Protein AF-A0A843HZD3-F1 (afdb_monomer)

Sequence (226 aa):
DLVVRPIPADPPDYSAVDSGYVAVEYRYFKLYIIDIVVVKNKIYNKTIFLNIKKNEKININRKARELELREIEGEGPYVLLDGPLTPYVGWTDRPIVGVSKDPVAPRYGRALGGEAGEWFEEISALASELYAAELLLRGEPYGAMLKPVKVSGLRGTYVKGDSVFYVEFPGHVPEEVVASFFRHGYPVKLRIAHKYARITREYLNTVKTILPRLLGGASNRYRDYL

Foldseek 3Di:
DFKDDPDADAADFEKEKEKDWDWDDDPFWIKIWIWIWIFHVDIDIDIDIDIGGPPDDDDVVLVNLVVRVVVCVPDDQAYEYEADCPPNDLADPGFYKYKYPDHPDDCFLVQVDDPSSVVCVVVCVVPRNQVVQQVVCPPPAQLMWTDWGDDRQWTWIWGDAVGIIIMTGHPVDDSNNVRNCRNHHHHPNNVVNVVVNDDDPVNVVVCVVCVVVVVPDDPPVCPPPD

Secondary structure (DSSP, 8-state):
--EE-PPP-PPPP-EEEEEEEEEEE-SSEEEEEEEEEEESSSEEEEEEEEEEETT----HHHHHHHHHHHHHTT--S-EEEES--TTT-S--SS-EEEEESS-SS--HHHHH-HHHHHHHHHHHHHS-HHHHHHHHTTTPPTT-EEPPEEETTEEEEEEESSSEEEEEE-TTS-HHHHHHTTBTBS-HHHHHHHHHH---HHHHHHHHHHHHHHS----GGGTT--

Mean predicted aligned error: 7.09 Å

pLDDT: mean 86.23, std 12.56, range 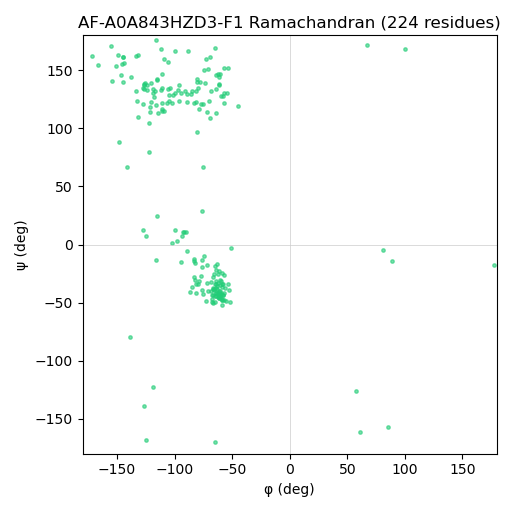[37.0, 97.44]

Structure (mmCIF, N/CA/C/O backbone):
data_AF-A0A843HZD3-F1
#
_entry.id   AF-A0A843HZD3-F1
#
loop_
_atom_site.group_PDB
_atom_site.id
_atom_site.type_symbol
_atom_site.label_atom_id
_atom_site.label_alt_id
_atom_site.label_comp_id
_atom_site.label_asym_id
_atom_site.label_entity_id
_atom_site.label_seq_id
_atom_site.pdbx_PDB_ins_code
_atom_site.Cartn_x
_atom_site.Cartn_y
_atom_site.Cartn_z
_atom_site.occupancy
_atom_site.B_iso_or_equiv
_atom_site.auth_seq_id
_atom_site.auth_comp_id
_atom_site.auth_asym_id
_atom_site.auth_atom_id
_atom_site.pdbx_PDB_model_num
ATOM 1 N N . ASP A 1 1 ? 15.547 2.945 -20.609 1.00 81.62 1 ASP A N 1
ATOM 2 C CA . ASP A 1 1 ? 14.089 2.754 -20.547 1.00 81.62 1 ASP A CA 1
ATOM 3 C C . ASP A 1 1 ? 13.710 2.399 -19.111 1.00 81.62 1 ASP A C 1
ATOM 5 O O . ASP A 1 1 ? 14.260 1.437 -18.581 1.00 81.62 1 ASP A O 1
ATOM 9 N N . LEU A 1 2 ? 12.916 3.246 -18.444 1.00 92.62 2 LEU A N 1
ATOM 10 C CA . LEU A 1 2 ? 12.488 3.061 -17.044 1.00 92.62 2 LEU A CA 1
ATOM 11 C C . LEU A 1 2 ? 11.132 2.363 -16.936 1.00 92.62 2 LEU A C 1
ATOM 13 O O . LEU A 1 2 ? 10.774 1.912 -15.848 1.00 92.62 2 LEU A O 1
ATOM 17 N N . VAL A 1 3 ? 10.384 2.289 -18.037 1.00 96.38 3 VAL A N 1
ATOM 18 C CA . VAL A 1 3 ? 9.045 1.711 -18.062 1.00 96.38 3 VAL A CA 1
ATOM 19 C C . VAL A 1 3 ? 9.152 0.232 -18.401 1.00 96.38 3 VAL A C 1
ATOM 21 O O . VAL A 1 3 ? 9.827 -0.170 -19.346 1.00 96.38 3 VAL A O 1
ATOM 24 N N . VAL A 1 4 ? 8.459 -0.587 -17.623 1.00 96.44 4 VAL A N 1
ATOM 25 C CA . VAL A 1 4 ? 8.329 -2.026 -17.824 1.00 96.44 4 VAL A CA 1
ATOM 26 C C . VAL A 1 4 ? 6.873 -2.337 -18.131 1.00 96.44 4 VAL A C 1
ATOM 28 O O . VAL A 1 4 ? 5.950 -1.751 -17.557 1.00 96.44 4 VAL A O 1
ATOM 31 N N . ARG A 1 5 ? 6.664 -3.289 -19.039 1.00 95.94 5 ARG A N 1
ATOM 32 C CA . ARG A 1 5 ? 5.339 -3.756 -19.456 1.00 95.94 5 ARG A CA 1
ATOM 33 C C . ARG A 1 5 ? 5.256 -5.259 -19.190 1.00 95.94 5 ARG A C 1
ATOM 35 O O . ARG A 1 5 ? 5.502 -6.035 -20.115 1.00 95.94 5 ARG A O 1
ATOM 42 N N . PRO A 1 6 ? 5.006 -5.675 -17.931 1.00 93.94 6 PRO A N 1
ATOM 43 C CA . PRO A 1 6 ? 4.865 -7.086 -17.595 1.00 93.94 6 PRO A CA 1
ATOM 44 C C . PRO A 1 6 ? 3.810 -7.767 -18.471 1.00 93.94 6 PRO A C 1
ATOM 46 O O . PRO A 1 6 ? 2.864 -7.124 -18.936 1.00 93.94 6 PRO A O 1
ATOM 49 N N . ILE A 1 7 ? 3.974 -9.071 -18.698 1.00 90.69 7 ILE A N 1
ATOM 50 C CA . ILE A 1 7 ? 3.047 -9.842 -19.529 1.00 90.69 7 ILE A CA 1
ATOM 51 C C . ILE A 1 7 ? 1.644 -9.759 -18.905 1.00 90.69 7 ILE A C 1
ATOM 53 O O . ILE A 1 7 ? 1.498 -10.044 -17.714 1.00 90.69 7 ILE A O 1
ATOM 57 N N . PRO A 1 8 ? 0.607 -9.380 -19.676 1.00 86.44 8 PRO A N 1
ATOM 58 C CA . PRO A 1 8 ? -0.747 -9.301 -19.151 1.00 86.44 8 PRO A CA 1
ATOM 59 C C . PRO A 1 8 ? -1.212 -10.641 -18.573 1.00 86.44 8 PRO A C 1
ATOM 61 O O . PRO A 1 8 ? -1.180 -11.665 -19.253 1.00 86.44 8 PRO A O 1
ATOM 64 N N . ALA A 1 9 ? -1.699 -10.606 -17.336 1.00 88.94 9 ALA A N 1
ATOM 65 C CA . ALA A 1 9 ? -2.307 -11.735 -16.644 1.00 88.94 9 ALA A CA 1
ATOM 66 C C . ALA A 1 9 ? -3.618 -11.297 -15.975 1.00 88.94 9 ALA A C 1
ATOM 68 O O . ALA A 1 9 ? -3.879 -10.100 -15.798 1.00 88.94 9 ALA A O 1
ATOM 69 N N . ASP A 1 10 ? -4.463 -12.263 -15.630 1.00 91.00 10 ASP A N 1
ATOM 70 C CA . ASP A 1 10 ? -5.600 -12.011 -14.747 1.00 91.00 10 ASP A CA 1
ATOM 71 C C . ASP A 1 10 ? -5.118 -12.002 -13.290 1.00 91.00 10 ASP A C 1
ATOM 73 O O . ASP A 1 10 ? -4.235 -12.792 -12.938 1.00 91.00 10 ASP A O 1
ATOM 77 N N . PRO A 1 11 ? -5.664 -11.119 -12.434 1.00 92.56 11 PRO A N 1
ATOM 78 C CA . PRO A 1 11 ? -5.273 -11.093 -11.036 1.00 92.56 11 PRO A CA 1
ATOM 79 C C . PRO A 1 11 ? -5.656 -12.405 -10.343 1.00 92.56 11 PRO A C 1
ATOM 81 O O . PRO A 1 11 ? -6.795 -12.859 -10.495 1.00 92.56 11 PRO A O 1
ATOM 84 N N . PRO A 1 12 ? -4.745 -13.012 -9.557 1.00 94.19 12 PRO A N 1
ATOM 85 C CA . PRO A 1 12 ? -5.079 -14.177 -8.744 1.00 94.19 12 PRO A CA 1
ATOM 86 C C . PRO A 1 12 ? -6.107 -13.796 -7.673 1.00 94.19 12 PRO A C 1
ATOM 88 O O . PRO A 1 12 ? -6.357 -12.614 -7.430 1.00 94.19 12 PRO A O 1
ATOM 91 N N . ASP A 1 13 ? -6.685 -14.781 -6.980 1.00 93.38 13 ASP A N 1
ATOM 92 C CA . ASP A 1 13 ? -7.507 -14.460 -5.813 1.00 93.38 13 ASP A CA 1
ATOM 93 C C . ASP A 1 13 ? -6.664 -13.758 -4.736 1.00 93.38 13 ASP A C 1
ATOM 95 O O . ASP A 1 13 ? -5.523 -14.131 -4.457 1.00 93.38 13 ASP A O 1
ATOM 99 N N . TYR A 1 14 ? -7.241 -12.718 -4.144 1.00 95.06 14 TYR A N 1
ATOM 100 C CA . TYR A 1 14 ? -6.574 -11.848 -3.185 1.00 95.06 14 TYR A CA 1
ATOM 101 C C . TYR A 1 14 ? -7.542 -11.355 -2.116 1.00 95.06 14 TYR A C 1
ATOM 103 O O . TYR A 1 14 ? -8.751 -11.263 -2.331 1.00 95.06 14 TYR A O 1
ATOM 111 N N . SER A 1 15 ? -7.010 -10.998 -0.956 1.00 95.69 15 SER A N 1
ATOM 112 C CA . SER A 1 15 ? -7.746 -10.258 0.072 1.00 95.69 15 SER A CA 1
ATOM 113 C C . SER A 1 15 ? -7.274 -8.810 0.094 1.00 95.69 15 SER A C 1
ATOM 115 O O . SER A 1 15 ? -6.167 -8.517 -0.353 1.00 95.69 15 SER A O 1
ATOM 117 N N . ALA A 1 16 ? -8.099 -7.898 0.594 1.00 95.94 16 ALA A N 1
ATOM 118 C CA . ALA A 1 16 ? -7.706 -6.510 0.788 1.00 95.94 16 ALA A CA 1
ATOM 119 C C . ALA A 1 16 ? -7.951 -6.064 2.226 1.00 95.94 16 ALA A C 1
ATOM 121 O O . ALA A 1 16 ? -8.986 -6.407 2.798 1.00 95.94 16 ALA A O 1
ATOM 122 N N . VAL A 1 17 ? -7.018 -5.299 2.782 1.00 95.12 17 VAL A N 1
ATOM 123 C CA . VAL A 1 17 ? -7.077 -4.786 4.150 1.00 95.12 17 VAL A CA 1
ATOM 124 C C . VAL A 1 17 ? -6.877 -3.277 4.139 1.00 95.12 17 VAL A C 1
ATOM 126 O O . VAL A 1 17 ? -5.987 -2.767 3.460 1.00 95.12 17 VAL A O 1
ATOM 129 N N . ASP A 1 18 ? -7.711 -2.577 4.897 1.00 94.94 18 ASP A N 1
ATOM 130 C CA . ASP A 1 18 ? -7.539 -1.161 5.221 1.00 94.94 18 ASP A CA 1
ATOM 131 C C . ASP A 1 18 ? -8.030 -0.912 6.653 1.00 94.94 18 ASP A C 1
ATOM 133 O O . ASP A 1 18 ? -8.798 -1.711 7.211 1.00 94.94 18 ASP A O 1
ATOM 137 N N . SER A 1 19 ? -7.609 0.197 7.248 1.00 92.38 19 SER A N 1
ATOM 138 C CA . SER A 1 19 ? -8.129 0.663 8.520 1.00 92.38 19 SER A CA 1
ATOM 139 C C . SER A 1 19 ? -8.367 2.165 8.550 1.00 92.38 19 SER A C 1
ATOM 141 O O . SER A 1 19 ? -7.622 2.979 8.008 1.00 92.38 19 SER A O 1
ATOM 143 N N . GLY A 1 20 ? -9.424 2.546 9.258 1.00 92.06 20 GLY A N 1
ATOM 144 C CA . GLY A 1 20 ? -9.658 3.921 9.664 1.00 92.06 20 GLY A CA 1
ATOM 145 C C . GLY A 1 20 ? -9.499 4.035 11.164 1.00 92.06 20 GLY A C 1
ATOM 146 O O . GLY A 1 20 ? -9.829 3.120 11.915 1.00 92.06 20 GLY A O 1
ATOM 147 N N . TYR A 1 21 ? -9.006 5.172 11.633 1.00 90.12 21 TYR A N 1
ATOM 148 C CA . TYR A 1 21 ? -8.910 5.421 13.062 1.00 90.12 21 TYR A CA 1
ATOM 149 C C . TYR A 1 21 ? -9.186 6.873 13.405 1.00 90.12 21 TYR A C 1
ATOM 151 O O . TYR A 1 21 ? -9.035 7.792 12.600 1.00 90.12 21 TYR A O 1
ATOM 159 N N . VAL A 1 22 ? -9.605 7.070 14.646 1.00 88.94 22 VAL A N 1
ATOM 160 C CA . VAL A 1 22 ? -9.905 8.382 15.205 1.00 88.94 22 VAL A CA 1
ATOM 161 C C . VAL A 1 22 ? -9.559 8.399 16.683 1.00 88.94 22 VAL A C 1
ATOM 163 O O . VAL A 1 22 ? -9.721 7.403 17.391 1.00 88.94 22 VAL A O 1
ATOM 166 N N . ALA A 1 23 ? -9.101 9.553 17.153 1.00 85.69 23 ALA A N 1
ATOM 167 C CA . ALA A 1 23 ? -8.928 9.826 18.566 1.00 85.69 23 ALA A CA 1
ATOM 168 C C . ALA A 1 23 ? -10.097 10.681 19.065 1.00 85.69 23 ALA A C 1
ATOM 170 O O . ALA A 1 23 ? -10.401 11.732 18.500 1.00 85.69 23 ALA A O 1
ATOM 171 N N . VAL A 1 24 ? -10.736 10.242 20.143 1.00 83.38 24 VAL A N 1
ATOM 172 C CA . VAL A 1 24 ? -11.706 11.024 20.904 1.00 83.38 24 VAL A CA 1
ATOM 173 C C . VAL A 1 24 ? -11.074 11.349 22.247 1.00 83.38 24 VAL A C 1
ATOM 175 O O . VAL A 1 24 ? -10.750 10.460 23.036 1.00 83.38 24 VAL A O 1
ATOM 178 N N . GLU A 1 25 ? -10.869 12.634 22.504 1.00 81.81 25 GLU A N 1
ATOM 179 C CA . GLU A 1 25 ? -10.305 13.089 23.767 1.00 81.81 25 GLU A CA 1
ATOM 180 C C . GLU A 1 25 ? -11.410 13.336 24.791 1.00 81.81 25 GLU A C 1
ATOM 182 O O . GLU A 1 25 ? -12.372 14.056 24.531 1.00 81.81 25 GLU A O 1
ATOM 187 N N . TYR A 1 26 ? -11.237 12.755 25.973 1.00 78.62 26 TYR A N 1
ATOM 188 C CA . TYR A 1 26 ? -12.045 13.018 27.154 1.00 78.62 26 TYR A CA 1
ATOM 189 C C . TYR A 1 26 ? -11.195 13.728 28.212 1.00 78.62 26 TYR A C 1
ATOM 191 O O . TYR A 1 26 ? -9.964 13.795 28.133 1.00 78.62 26 TYR A O 1
ATOM 199 N N . ARG A 1 27 ? -11.846 14.253 29.258 1.00 79.62 27 ARG A N 1
ATOM 200 C CA . ARG A 1 27 ? -11.173 15.037 30.307 1.00 79.62 27 ARG A CA 1
ATOM 201 C C . ARG A 1 27 ? -9.962 14.321 30.919 1.00 79.62 27 ARG A C 1
ATOM 203 O O . ARG A 1 27 ? -8.950 14.984 31.157 1.00 79.62 27 ARG A O 1
ATOM 210 N N . TYR A 1 28 ? -10.060 13.003 31.127 1.00 80.25 28 TYR A N 1
ATOM 211 C CA . TYR A 1 28 ? -9.073 12.189 31.853 1.00 80.25 28 TYR A CA 1
ATOM 212 C C . TYR A 1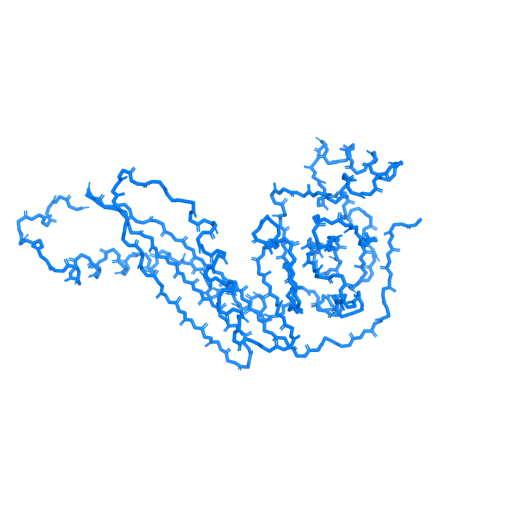 28 ? -8.369 11.118 31.007 1.00 80.25 28 TYR A C 1
ATOM 214 O O . TYR A 1 28 ? -7.355 10.569 31.437 1.00 80.25 28 TYR A O 1
ATOM 222 N 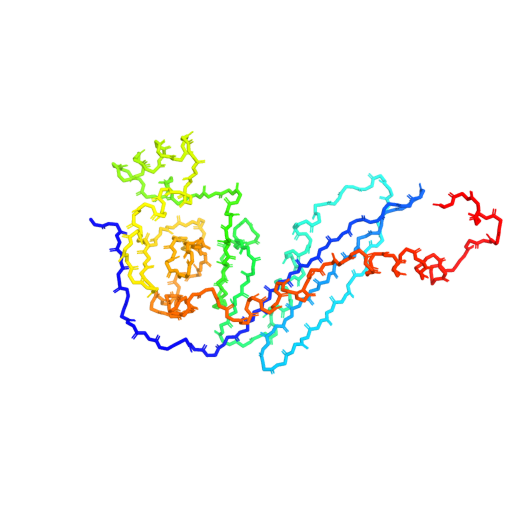N . PHE A 1 29 ? -8.869 10.825 29.809 1.00 82.25 29 PHE A N 1
ATOM 223 C CA . PHE A 1 29 ? -8.322 9.782 28.946 1.00 82.25 29 PHE A CA 1
ATOM 224 C C . PHE A 1 29 ? -8.518 10.124 27.471 1.00 82.25 29 PHE A C 1
ATOM 226 O O . PHE A 1 29 ? -9.323 10.986 27.122 1.00 82.25 29 PHE A O 1
ATOM 233 N N . LYS A 1 30 ? -7.775 9.442 26.604 1.00 85.25 30 LYS A N 1
ATOM 234 C CA . LYS A 1 30 ? -7.979 9.456 25.158 1.00 85.25 30 LYS A CA 1
ATOM 235 C C . LYS A 1 30 ? -8.466 8.084 24.742 1.00 85.25 30 LYS A C 1
ATOM 237 O O . LYS A 1 30 ? -7.895 7.072 25.139 1.00 85.25 30 LYS A O 1
ATOM 242 N N . LEU A 1 31 ? -9.512 8.059 23.938 1.00 85.56 31 LEU A N 1
ATOM 243 C CA . LEU A 1 31 ? -9.991 6.846 23.314 1.00 85.56 31 LEU A CA 1
ATOM 244 C C . LEU A 1 31 ? -9.582 6.857 21.853 1.00 85.56 31 LEU A C 1
ATOM 246 O O . LEU A 1 31 ? -9.979 7.749 21.108 1.00 85.56 31 LEU A O 1
ATOM 250 N N . TYR A 1 32 ? -8.866 5.829 21.433 1.00 88.62 32 TYR A N 1
ATOM 251 C CA . TYR A 1 32 ? -8.664 5.565 20.022 1.00 88.62 32 TYR A CA 1
ATOM 25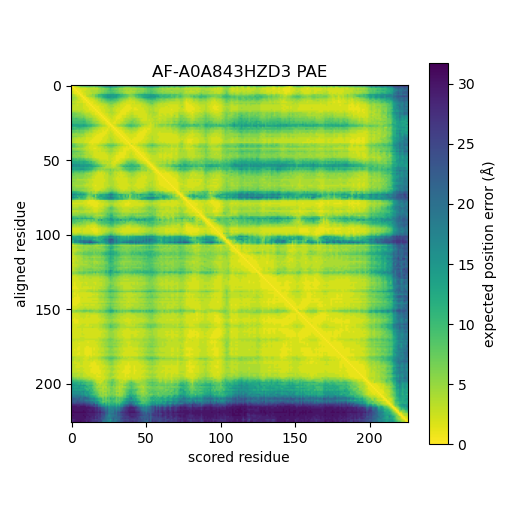2 C C . TYR A 1 32 ? -9.625 4.480 19.580 1.00 88.62 32 TYR A C 1
ATOM 254 O O . TYR A 1 32 ? -9.740 3.435 20.223 1.00 88.62 32 TYR A O 1
ATOM 262 N N . ILE A 1 33 ? -10.320 4.754 18.489 1.00 89.19 33 ILE A N 1
ATOM 263 C CA . ILE A 1 33 ? -11.197 3.800 17.829 1.00 89.19 33 ILE A CA 1
ATOM 264 C C . ILE A 1 33 ? -10.515 3.474 16.516 1.00 89.19 33 ILE A C 1
ATOM 266 O O . ILE A 1 33 ? -10.211 4.389 15.751 1.00 89.19 33 ILE A O 1
ATOM 270 N N . ILE A 1 34 ? -10.227 2.200 16.305 1.00 92.06 34 ILE A N 1
ATOM 271 C CA . ILE A 1 34 ? -9.577 1.692 15.102 1.00 92.06 34 ILE A CA 1
ATOM 272 C C . ILE A 1 34 ? -10.540 0.695 14.488 1.00 92.06 34 ILE A C 1
ATOM 274 O O . ILE A 1 34 ? -10.937 -0.256 15.156 1.00 92.06 34 ILE A O 1
ATOM 278 N N . ASP A 1 35 ? -10.917 0.920 13.244 1.00 92.50 35 ASP A N 1
ATOM 279 C CA . ASP A 1 35 ? -11.797 0.043 12.496 1.00 92.50 35 ASP A CA 1
ATOM 280 C C . ASP A 1 35 ? -10.999 -0.625 11.385 1.00 92.50 35 ASP A C 1
ATOM 282 O O . ASP A 1 35 ? -10.480 0.061 10.507 1.00 92.50 35 ASP A O 1
ATOM 286 N N . ILE A 1 36 ? -10.848 -1.945 11.463 1.00 93.88 36 ILE A N 1
ATOM 287 C CA . ILE A 1 36 ? -10.087 -2.732 10.490 1.00 93.88 36 ILE A CA 1
ATOM 288 C C . ILE A 1 36 ? -11.072 -3.481 9.611 1.00 93.88 36 ILE A C 1
ATOM 290 O O . ILE A 1 36 ? -11.951 -4.191 10.110 1.00 93.88 36 ILE A O 1
ATOM 294 N N . VAL A 1 37 ? -10.906 -3.345 8.301 1.00 95.19 37 VAL A N 1
ATOM 295 C CA . VAL A 1 37 ? -11.762 -3.988 7.312 1.00 95.19 37 VAL A CA 1
ATOM 296 C C . VAL A 1 37 ? -10.940 -4.940 6.466 1.00 95.19 37 VAL A C 1
ATOM 298 O O . VAL A 1 37 ? -9.951 -4.547 5.855 1.00 95.19 37 VAL A O 1
ATOM 301 N N . VAL A 1 38 ? -11.400 -6.188 6.389 1.00 94.81 38 VAL A N 1
ATOM 302 C CA . VAL A 1 38 ? -10.826 -7.233 5.541 1.00 94.81 38 VAL A CA 1
ATOM 303 C C . VAL A 1 38 ? -11.863 -7.652 4.504 1.00 94.81 38 VAL A C 1
ATOM 305 O O . VAL A 1 38 ? -12.955 -8.119 4.839 1.00 94.81 38 VAL A O 1
ATOM 308 N N . VAL A 1 39 ? -11.527 -7.498 3.227 1.00 94.81 39 VAL A N 1
ATOM 309 C CA . VAL A 1 39 ? -12.389 -7.849 2.094 1.00 94.81 39 VAL A CA 1
ATOM 310 C C . VAL A 1 39 ? -11.824 -9.071 1.380 1.00 94.81 39 VAL A C 1
ATOM 312 O O . VAL A 1 39 ? -10.758 -9.007 0.770 1.00 94.81 39 VAL A O 1
ATOM 315 N N . LYS A 1 40 ? -12.572 -10.176 1.430 1.00 91.62 40 LYS A N 1
ATOM 316 C CA . LYS A 1 40 ? -12.288 -11.436 0.720 1.00 91.62 40 LYS A CA 1
ATOM 317 C C . LYS A 1 40 ? -13.439 -11.731 -0.253 1.00 91.62 40 LYS A C 1
ATOM 319 O O . LYS A 1 40 ? -13.815 -10.876 -1.047 1.00 91.62 40 LYS A O 1
ATOM 324 N N . ASN A 1 41 ? -14.069 -12.899 -0.113 1.00 88.25 41 ASN A N 1
ATOM 325 C CA . ASN A 1 41 ? -15.395 -13.213 -0.663 1.00 88.25 41 ASN A CA 1
ATOM 326 C C . ASN A 1 41 ? -16.537 -12.568 0.143 1.00 88.25 41 ASN A C 1
ATOM 328 O O . ASN A 1 41 ? -17.659 -12.447 -0.338 1.00 88.25 41 ASN A O 1
ATOM 332 N N . LYS A 1 42 ? -16.254 -12.175 1.389 1.00 91.62 42 LYS A N 1
ATOM 333 C CA . LYS A 1 42 ? -17.143 -11.429 2.286 1.00 91.62 42 LYS A CA 1
ATOM 334 C C . LYS A 1 42 ? -16.369 -10.258 2.889 1.00 91.62 42 LYS A C 1
ATOM 336 O O . LYS A 1 42 ? -15.137 -10.249 2.850 1.00 91.62 42 LYS A O 1
ATOM 341 N N . ILE A 1 43 ? -17.099 -9.294 3.439 1.00 93.44 43 ILE A N 1
ATOM 342 C CA . ILE A 1 43 ? -16.535 -8.156 4.164 1.00 93.44 43 ILE A CA 1
ATOM 343 C C . ILE A 1 43 ? -16.560 -8.494 5.652 1.00 93.44 43 ILE A C 1
ATOM 345 O O . ILE A 1 43 ? -17.622 -8.793 6.200 1.00 93.44 43 ILE A O 1
ATOM 349 N N . TYR A 1 44 ? -15.395 -8.442 6.285 1.00 92.44 44 TYR A N 1
ATOM 350 C CA . TYR A 1 44 ? -15.232 -8.569 7.727 1.00 92.44 44 TYR A CA 1
ATOM 351 C C . TYR A 1 44 ? -14.795 -7.219 8.279 1.00 92.44 44 TYR A C 1
ATOM 353 O O . TYR A 1 44 ? -13.925 -6.566 7.709 1.00 92.44 44 TYR A O 1
ATOM 361 N N . ASN A 1 45 ? -15.417 -6.801 9.375 1.00 91.50 45 ASN A N 1
ATOM 362 C CA . ASN A 1 45 ? -15.109 -5.554 10.055 1.00 91.50 45 ASN A CA 1
ATOM 363 C C . ASN A 1 45 ? -14.838 -5.863 11.532 1.00 91.50 45 ASN A C 1
ATOM 365 O O . ASN A 1 45 ? -15.582 -6.629 12.157 1.00 91.50 45 ASN A O 1
ATOM 369 N N . LYS A 1 46 ? -13.765 -5.280 12.063 1.00 90.50 46 LYS A N 1
ATOM 370 C CA . LYS A 1 46 ? -13.380 -5.374 13.464 1.00 90.50 46 LYS A CA 1
ATOM 371 C C . LYS A 1 46 ? -13.063 -3.986 14.007 1.00 90.50 46 LYS A C 1
ATOM 373 O O . LYS A 1 46 ? -12.005 -3.424 13.730 1.00 90.50 46 LYS A O 1
ATOM 378 N N . THR A 1 47 ? -13.941 -3.498 14.874 1.00 89.19 47 THR A N 1
ATOM 379 C CA . THR A 1 47 ? -13.698 -2.287 15.655 1.00 89.19 47 THR A CA 1
ATOM 380 C C . THR A 1 47 ? -12.936 -2.613 16.942 1.00 89.19 47 THR A C 1
ATOM 382 O O . THR A 1 47 ? -13.337 -3.471 17.732 1.00 89.19 47 THR A O 1
ATOM 385 N N . ILE A 1 48 ? -11.853 -1.881 17.189 1.00 89.25 48 ILE A N 1
ATOM 386 C CA . ILE A 1 48 ? -10.995 -1.983 18.369 1.00 89.25 48 ILE A CA 1
ATOM 387 C C . ILE A 1 48 ? -11.019 -0.647 19.115 1.00 89.25 48 ILE A C 1
ATOM 389 O O . ILE A 1 48 ? -10.785 0.413 18.536 1.00 89.25 48 ILE A O 1
ATOM 393 N N . PHE A 1 49 ? -11.252 -0.712 20.425 1.00 87.56 49 PHE A N 1
ATOM 394 C CA . PHE A 1 49 ? -11.219 0.438 21.324 1.00 87.56 49 PHE A CA 1
ATOM 395 C C . PHE A 1 49 ? -9.959 0.385 22.190 1.00 87.56 49 PHE A C 1
ATOM 397 O O . PHE A 1 49 ? -9.756 -0.571 22.938 1.00 87.56 49 PHE A O 1
ATOM 404 N N . LEU A 1 50 ? -9.124 1.420 22.117 1.00 86.81 50 LEU A N 1
ATOM 405 C CA . LEU A 1 50 ? -7.924 1.565 22.941 1.00 86.81 50 LEU A CA 1
ATOM 406 C C . LEU A 1 50 ? -8.082 2.768 23.869 1.00 86.81 50 LEU A C 1
ATOM 408 O O . LEU A 1 50 ? -8.119 3.915 23.421 1.00 86.81 50 LEU A O 1
ATOM 412 N N . ASN A 1 51 ? -8.167 2.499 25.169 1.00 85.81 51 ASN A N 1
ATOM 413 C CA . ASN A 1 51 ? -8.175 3.530 26.199 1.00 85.81 51 ASN A CA 1
ATOM 414 C C . ASN A 1 51 ? -6.740 3.839 26.634 1.00 85.81 51 ASN A C 1
ATOM 416 O O . ASN A 1 51 ? -6.013 2.945 27.065 1.00 85.81 51 ASN A O 1
ATOM 420 N N . ILE A 1 52 ? -6.341 5.101 26.508 1.00 85.12 52 ILE A N 1
ATOM 421 C CA . ILE A 1 52 ? -4.981 5.575 26.745 1.00 85.12 52 ILE A CA 1
ATOM 422 C C . ILE A 1 52 ? -5.036 6.735 27.738 1.00 85.12 52 ILE A C 1
ATOM 424 O O . ILE A 1 52 ? -5.905 7.612 27.661 1.00 85.12 52 ILE A O 1
ATOM 428 N N . LYS A 1 53 ? -4.105 6.764 28.697 1.00 84.38 53 LYS A N 1
ATOM 429 C CA . LYS A 1 53 ? -4.036 7.867 29.668 1.00 84.38 53 LYS A CA 1
ATOM 430 C C . LYS A 1 53 ? -3.774 9.178 28.929 1.00 84.38 53 LYS A C 1
ATOM 432 O O . LYS A 1 53 ? -3.000 9.218 27.981 1.00 84.38 53 LYS A O 1
ATOM 437 N N . LYS A 1 54 ? -4.360 10.288 29.388 1.00 79.62 54 LYS A N 1
ATOM 438 C CA . LYS A 1 54 ? -4.264 11.585 28.688 1.00 79.62 54 LYS A CA 1
ATOM 439 C C . LYS A 1 54 ? -2.829 12.037 28.376 1.00 79.62 54 LYS A C 1
ATOM 441 O O . LYS A 1 54 ? -2.598 12.663 27.345 1.00 79.62 54 LYS A O 1
ATOM 446 N N . ASN A 1 55 ? -1.888 11.703 29.256 1.00 82.44 55 ASN A N 1
ATOM 447 C CA . ASN A 1 55 ? -0.487 12.118 29.155 1.00 82.44 55 ASN A CA 1
ATOM 448 C C . ASN A 1 55 ? 0.381 11.137 28.351 1.00 82.44 55 ASN A C 1
ATOM 450 O O . ASN A 1 55 ? 1.555 11.410 28.113 1.00 82.44 55 ASN A O 1
ATOM 454 N N . GLU A 1 56 ? -0.170 9.996 27.949 1.00 84.19 56 GLU A N 1
ATOM 455 C CA . GLU A 1 56 ? 0.541 8.985 27.180 1.00 84.19 56 GLU A CA 1
ATOM 456 C C . GLU A 1 56 ? 0.478 9.324 25.684 1.00 84.19 56 GLU A C 1
ATOM 458 O O . GLU A 1 56 ? -0.576 9.663 25.137 1.00 84.19 56 GLU A O 1
ATOM 463 N N . LYS A 1 57 ? 1.635 9.274 25.017 1.00 79.94 57 LYS A N 1
ATOM 464 C CA . LYS A 1 57 ? 1.756 9.518 23.577 1.00 79.94 57 LYS A CA 1
ATOM 465 C C . LYS A 1 57 ? 1.895 8.186 22.856 1.00 79.94 57 LYS A C 1
ATOM 467 O O . LYS A 1 57 ? 2.846 7.453 23.100 1.00 79.94 57 LYS A O 1
ATOM 472 N N . ILE A 1 58 ? 0.983 7.915 21.929 1.00 84.12 58 ILE A N 1
ATOM 473 C CA . ILE A 1 58 ? 1.021 6.734 21.064 1.00 84.12 58 ILE A CA 1
ATOM 474 C C . ILE A 1 58 ? 0.981 7.190 19.609 1.00 84.12 58 ILE A C 1
ATOM 476 O O . ILE A 1 58 ? 0.229 8.093 19.248 1.00 84.12 58 ILE A O 1
ATOM 480 N N . ASN A 1 59 ? 1.805 6.562 18.770 1.00 87.06 59 ASN A N 1
ATOM 481 C CA . ASN A 1 59 ? 1.725 6.723 17.324 1.00 87.06 59 ASN A CA 1
ATOM 482 C C . ASN A 1 59 ? 0.604 5.818 16.800 1.00 87.06 59 ASN A C 1
ATOM 484 O O . ASN A 1 59 ? 0.800 4.615 16.618 1.00 87.06 59 ASN A O 1
ATOM 488 N N . ILE A 1 60 ? -0.578 6.401 16.600 1.00 84.69 60 ILE A N 1
ATOM 489 C CA . ILE A 1 60 ? -1.766 5.654 16.186 1.00 84.69 60 ILE A CA 1
ATOM 490 C C . ILE A 1 60 ? -1.600 5.015 14.805 1.00 84.69 60 ILE A C 1
ATOM 492 O O . ILE A 1 60 ? -2.009 3.875 14.632 1.00 84.69 60 ILE A O 1
ATOM 496 N N . ASN A 1 61 ? -0.913 5.675 13.869 1.00 84.12 61 ASN A N 1
ATOM 497 C CA . ASN A 1 61 ? -0.681 5.149 12.521 1.00 84.12 61 ASN A CA 1
ATOM 498 C C . ASN A 1 61 ? 0.120 3.846 12.590 1.00 84.12 61 ASN A C 1
ATOM 500 O O . ASN A 1 61 ? -0.240 2.851 11.967 1.00 84.12 61 ASN A O 1
ATOM 504 N N . ARG A 1 62 ? 1.187 3.834 13.403 1.00 86.25 62 ARG A N 1
ATOM 505 C CA . ARG A 1 62 ? 1.973 2.620 13.654 1.00 86.25 62 ARG A CA 1
ATOM 506 C C . ARG A 1 62 ? 1.120 1.542 14.312 1.00 86.25 62 ARG A C 1
ATOM 508 O O . ARG A 1 62 ? 1.216 0.383 13.924 1.00 86.25 62 ARG A O 1
ATOM 515 N N . LYS A 1 63 ? 0.279 1.914 15.280 1.00 88.00 63 LYS A N 1
ATOM 516 C CA . LYS A 1 63 ? -0.554 0.942 15.988 1.00 88.00 63 LYS A CA 1
ATOM 517 C C . LYS A 1 63 ? -1.618 0.311 15.091 1.00 88.00 63 LYS A C 1
ATOM 519 O O . LYS A 1 63 ? -1.806 -0.898 15.157 1.00 88.00 63 LYS A O 1
ATOM 524 N N . ALA A 1 64 ? -2.286 1.113 14.267 1.00 87.81 64 ALA A N 1
ATOM 525 C CA . ALA A 1 64 ? -3.245 0.642 13.277 1.00 87.81 64 ALA A CA 1
ATOM 526 C C . ALA A 1 64 ? -2.568 -0.332 12.305 1.00 87.81 64 ALA A C 1
ATOM 528 O O . ALA A 1 64 ? -3.039 -1.455 12.151 1.00 87.81 64 ALA A O 1
ATOM 529 N N . ARG A 1 65 ? -1.384 0.027 11.791 1.00 88.81 65 ARG A N 1
ATOM 530 C CA . ARG A 1 65 ? -0.606 -0.843 10.903 1.00 88.81 65 ARG A CA 1
ATOM 531 C C . ARG A 1 65 ? -0.208 -2.172 11.545 1.00 88.81 65 ARG A C 1
ATOM 533 O O . ARG A 1 65 ? -0.333 -3.219 10.923 1.00 88.81 65 ARG A O 1
ATOM 540 N N . GLU A 1 66 ? 0.249 -2.154 12.797 1.00 88.06 66 GLU A N 1
ATOM 541 C CA . GLU A 1 66 ? 0.548 -3.384 13.546 1.00 88.06 66 GLU A CA 1
ATOM 542 C C . GLU A 1 66 ? -0.678 -4.296 13.676 1.00 88.06 66 GLU A C 1
ATOM 544 O O . GLU A 1 66 ? -0.538 -5.516 13.661 1.00 88.06 66 GLU A O 1
ATOM 549 N N . LEU A 1 67 ? -1.871 -3.720 13.839 1.00 88.44 67 LEU A N 1
ATOM 550 C CA . LEU A 1 6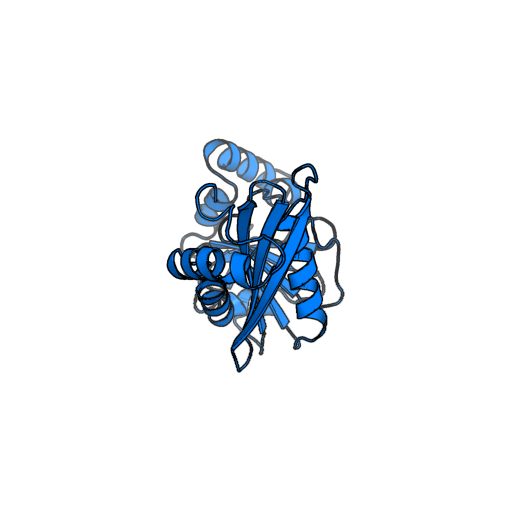7 ? -3.104 -4.491 13.954 1.00 88.44 67 LEU A CA 1
ATOM 551 C C . LEU A 1 67 ? -3.552 -5.042 12.598 1.00 88.44 67 LEU A C 1
ATOM 553 O O . LEU A 1 67 ? -3.893 -6.216 12.532 1.00 88.44 67 LEU A O 1
ATOM 557 N N . GLU A 1 68 ? -3.486 -4.251 11.526 1.00 89.75 68 GLU A N 1
ATOM 558 C CA . GLU A 1 68 ? -3.758 -4.728 10.164 1.00 89.75 68 GLU A CA 1
ATOM 559 C C . GLU A 1 68 ? -2.866 -5.918 9.809 1.00 89.75 68 GLU A C 1
ATOM 561 O O . GLU A 1 68 ? -3.368 -6.954 9.388 1.00 89.75 68 GLU A O 1
ATOM 566 N N . LEU A 1 69 ? -1.553 -5.809 10.047 1.00 87.25 69 LEU A N 1
ATOM 567 C CA . LEU A 1 69 ? -0.599 -6.882 9.755 1.00 87.25 69 LEU A CA 1
ATOM 568 C C . LEU A 1 69 ? -0.921 -8.179 10.509 1.00 87.25 69 LEU A C 1
ATOM 570 O O . LEU A 1 69 ? -0.735 -9.255 9.950 1.00 87.25 69 LEU A O 1
ATOM 574 N N . ARG A 1 70 ? -1.450 -8.094 11.736 1.00 86.25 70 ARG A N 1
ATOM 575 C CA . ARG A 1 70 ? -1.918 -9.276 12.482 1.00 86.25 70 ARG A CA 1
ATOM 576 C C . ARG A 1 70 ? -3.158 -9.900 11.861 1.00 86.25 70 ARG A C 1
ATOM 578 O O . ARG A 1 70 ? -3.247 -11.119 11.801 1.00 86.25 70 ARG A O 1
ATOM 585 N N . GLU A 1 71 ? -4.109 -9.092 11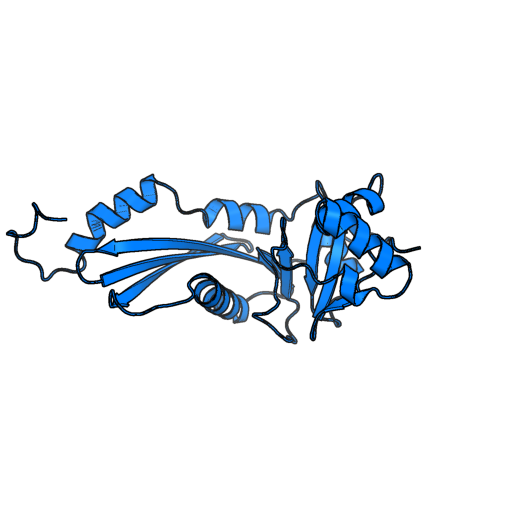.393 1.00 85.75 71 GLU A N 1
ATOM 586 C CA . GLU A 1 71 ? -5.288 -9.631 10.702 1.00 85.75 71 GLU A CA 1
ATOM 587 C C . GLU A 1 71 ? -4.883 -10.334 9.394 1.00 85.75 71 GLU A C 1
ATOM 589 O O . GLU A 1 71 ? -5.479 -11.345 9.036 1.00 85.75 71 GLU A O 1
ATOM 594 N N . ILE A 1 72 ? -3.810 -9.878 8.733 1.00 84.25 72 ILE A N 1
ATOM 595 C CA . ILE A 1 72 ? -3.265 -10.497 7.514 1.00 84.25 72 ILE A CA 1
ATOM 596 C C . ILE A 1 72 ? -2.696 -11.908 7.757 1.00 84.25 72 ILE A C 1
ATOM 598 O O . ILE A 1 72 ? -2.677 -12.726 6.834 1.00 84.25 72 ILE A O 1
ATOM 602 N N . GLU A 1 73 ? -2.256 -12.246 8.973 1.00 74.00 73 GLU A N 1
ATOM 603 C CA . GLU A 1 73 ? -1.652 -13.556 9.269 1.00 74.00 73 GLU A CA 1
ATOM 604 C C . GLU A 1 73 ? -2.615 -14.738 9.021 1.00 74.00 73 GLU A C 1
ATOM 606 O O . GLU A 1 73 ? -2.169 -15.852 8.737 1.00 74.00 73 GLU A O 1
ATOM 611 N N . GLY A 1 74 ? -3.930 -14.507 9.033 1.00 68.19 74 GLY A N 1
ATOM 612 C CA . GLY A 1 74 ? -4.948 -15.523 8.734 1.00 68.19 74 GLY A CA 1
ATOM 613 C C . GLY A 1 74 ? -5.412 -15.578 7.274 1.00 68.19 74 GLY A C 1
ATOM 614 O O . GLY A 1 74 ? -6.390 -16.267 6.977 1.00 68.19 74 GLY A O 1
ATOM 615 N N . GLU A 1 75 ? -4.777 -14.826 6.370 1.00 78.19 75 GLU A N 1
ATOM 616 C CA . GLU A 1 75 ? -5.342 -14.532 5.047 1.00 78.19 75 GLU A CA 1
ATOM 617 C C . GLU A 1 75 ? -4.807 -15.381 3.892 1.00 78.19 75 GLU A C 1
ATOM 619 O O . GLU A 1 75 ? -3.815 -16.095 4.028 1.00 78.19 75 GLU A O 1
ATOM 624 N N . GLY A 1 76 ? -5.516 -15.315 2.758 1.00 74.56 76 GLY A N 1
ATOM 625 C CA . GLY A 1 76 ? -5.253 -16.089 1.541 1.00 74.56 76 GLY A CA 1
ATOM 626 C C . GLY A 1 76 ? -3.917 -15.780 0.836 1.00 74.56 76 GLY A C 1
ATOM 627 O O . GLY A 1 76 ? -3.063 -15.073 1.374 1.00 74.56 76 GLY A O 1
ATOM 628 N N . PRO A 1 77 ? -3.723 -16.310 -0.387 1.00 83.06 77 PRO A N 1
ATOM 629 C CA . PRO A 1 77 ? -2.415 -16.384 -1.038 1.00 83.06 77 PRO A CA 1
ATOM 630 C C . PRO A 1 77 ? -1.890 -15.054 -1.572 1.00 83.06 77 PRO A C 1
ATOM 632 O O . PRO A 1 77 ? -0.745 -15.022 -1.977 1.00 83.06 77 PRO A O 1
ATOM 635 N N . TYR A 1 78 ? -2.680 -13.981 -1.604 1.00 93.94 78 TYR A N 1
ATOM 636 C CA . TYR A 1 78 ? -2.213 -12.624 -1.890 1.00 93.94 78 TYR A CA 1
ATOM 637 C C . TYR A 1 78 ? -3.020 -11.638 -1.061 1.00 93.94 78 TYR A C 1
ATOM 639 O O . TYR A 1 78 ? -4.240 -11.789 -0.919 1.00 93.94 78 TYR A O 1
ATOM 647 N N . VAL A 1 79 ? -2.358 -10.619 -0.520 1.00 95.50 79 VAL A N 1
ATOM 648 C CA . VAL A 1 79 ? -3.028 -9.602 0.295 1.00 95.50 79 VAL A CA 1
ATOM 649 C C . VAL A 1 79 ? -2.606 -8.212 -0.136 1.00 95.50 79 VAL A C 1
ATOM 651 O O . VAL A 1 79 ? -1.423 -7.893 -0.127 1.00 95.50 79 VAL A O 1
ATOM 654 N N . LEU A 1 80 ? -3.582 -7.381 -0.490 1.00 96.44 80 LEU A N 1
ATOM 655 C CA . LEU A 1 80 ? -3.376 -5.965 -0.760 1.00 96.44 80 LEU A CA 1
ATOM 656 C C . LEU A 1 80 ? -3.659 -5.160 0.504 1.00 96.44 80 LEU A C 1
ATOM 658 O O . LEU A 1 80 ? -4.708 -5.326 1.125 1.00 96.44 80 LEU A O 1
ATOM 662 N N . LEU A 1 81 ? -2.744 -4.278 0.871 1.00 94.75 81 LEU A N 1
ATOM 663 C CA . LEU A 1 81 ? -2.860 -3.414 2.039 1.00 94.75 81 LEU A CA 1
ATOM 664 C C . LEU A 1 81 ? -2.886 -1.952 1.587 1.00 94.75 81 LEU A C 1
ATOM 666 O O . LEU A 1 81 ? -2.046 -1.563 0.777 1.00 94.75 81 LEU A O 1
ATOM 670 N N . ASP A 1 82 ? -3.820 -1.141 2.092 1.00 92.62 82 ASP A N 1
ATOM 671 C CA . ASP A 1 82 ? -3.843 0.291 1.763 1.00 92.62 82 ASP A CA 1
ATOM 672 C C . ASP A 1 82 ? -2.754 1.036 2.561 1.00 92.62 82 ASP A C 1
ATOM 674 O O . ASP A 1 82 ? -2.690 1.013 3.796 1.00 92.62 82 ASP A O 1
ATOM 678 N N . GLY A 1 83 ? -1.847 1.682 1.839 1.00 90.12 83 GLY A N 1
ATOM 679 C CA . GLY A 1 83 ? -0.632 2.324 2.329 1.00 90.12 83 GLY A CA 1
ATOM 680 C C . GLY A 1 83 ? 0.659 1.505 2.147 1.00 90.12 83 GLY A C 1
ATOM 681 O O . GLY A 1 83 ? 0.634 0.325 1.795 1.00 90.12 83 GLY A O 1
ATOM 682 N N . PRO A 1 84 ? 1.823 2.149 2.353 1.00 88.69 84 PRO A N 1
ATOM 683 C CA . PRO A 1 84 ? 3.124 1.510 2.173 1.00 88.69 84 PRO A CA 1
ATOM 684 C C . PRO A 1 84 ? 3.410 0.476 3.272 1.00 88.69 84 PRO A C 1
ATOM 686 O O . PRO A 1 84 ? 2.967 0.620 4.417 1.00 88.69 84 PRO A O 1
ATOM 689 N N . LEU A 1 85 ? 4.206 -0.543 2.935 1.00 89.12 85 LEU A N 1
ATOM 690 C CA . LEU A 1 85 ? 4.671 -1.550 3.892 1.00 89.12 85 LEU A CA 1
ATOM 691 C C . LEU A 1 85 ? 5.797 -0.987 4.768 1.00 89.12 85 LEU A C 1
ATOM 693 O O . LEU A 1 85 ? 5.835 -1.208 5.978 1.00 89.12 85 LEU A O 1
ATOM 697 N N . THR A 1 86 ? 6.688 -0.199 4.181 1.00 86.94 86 THR A N 1
ATOM 698 C CA . THR A 1 86 ? 7.792 0.488 4.850 1.00 86.94 86 THR A CA 1
ATOM 699 C C . THR A 1 86 ? 7.276 1.730 5.591 1.00 86.94 86 THR A C 1
ATOM 701 O O . THR A 1 86 ? 6.451 2.469 5.054 1.00 86.94 86 THR A O 1
ATOM 704 N N . PRO A 1 87 ? 7.768 2.033 6.812 1.00 82.31 87 PRO A N 1
ATOM 705 C CA . PRO A 1 87 ? 8.829 1.352 7.567 1.00 82.31 87 PRO A CA 1
ATOM 706 C C . PRO A 1 87 ? 8.336 0.223 8.487 1.00 82.31 87 PRO A C 1
ATOM 708 O O . PRO A 1 87 ? 9.085 -0.229 9.349 1.00 82.31 87 PRO A O 1
ATOM 711 N N . TYR A 1 88 ? 7.078 -0.188 8.371 1.00 81.94 88 TYR A N 1
ATOM 712 C CA . TYR A 1 88 ? 6.431 -1.094 9.322 1.00 81.94 88 TYR A CA 1
ATOM 713 C C . TYR A 1 88 ? 6.815 -2.558 9.109 1.00 81.94 88 TYR A C 1
ATOM 715 O O . TYR A 1 88 ? 6.910 -3.318 10.070 1.00 81.94 88 TYR A O 1
ATOM 723 N N . VAL A 1 89 ? 7.077 -2.929 7.859 1.00 78.25 89 VAL A N 1
ATOM 724 C CA . VAL A 1 89 ? 7.543 -4.247 7.443 1.00 78.25 89 VAL A CA 1
ATOM 725 C C . VAL A 1 89 ? 8.879 -4.066 6.736 1.00 78.25 89 VAL A C 1
ATOM 727 O O . VAL A 1 89 ? 8.968 -3.387 5.718 1.00 78.25 89 VAL A O 1
ATOM 730 N N . GLY A 1 90 ? 9.936 -4.657 7.291 1.00 67.88 90 GLY A N 1
ATOM 731 C CA . GLY A 1 90 ? 11.251 -4.672 6.644 1.00 67.88 90 GLY A CA 1
ATOM 732 C C . GLY A 1 90 ? 11.352 -5.737 5.553 1.00 67.88 90 GLY A C 1
ATOM 733 O O . GLY A 1 90 ? 12.031 -5.525 4.554 1.00 67.88 90 GLY A O 1
ATOM 734 N N . TRP A 1 91 ? 10.678 -6.869 5.760 1.00 74.50 91 TRP A N 1
ATOM 735 C CA . TRP A 1 91 ? 10.638 -8.036 4.885 1.00 74.50 91 TRP A CA 1
ATOM 736 C C . TRP A 1 91 ? 9.499 -8.965 5.336 1.00 74.50 91 TRP A C 1
ATOM 738 O O . TRP A 1 91 ? 9.100 -8.927 6.502 1.00 74.50 91 TRP A O 1
ATOM 748 N N . THR A 1 92 ? 8.968 -9.779 4.424 1.00 80.06 92 THR A N 1
ATOM 749 C CA . THR A 1 92 ? 7.962 -10.805 4.723 1.00 80.06 92 THR A CA 1
ATOM 750 C C . THR A 1 92 ? 8.032 -11.926 3.685 1.00 80.06 92 THR A C 1
ATOM 752 O O . THR A 1 92 ? 8.215 -11.652 2.498 1.00 80.06 92 THR A O 1
ATOM 755 N N . ASP A 1 93 ? 7.872 -13.175 4.127 1.00 83.50 93 ASP A N 1
ATOM 756 C CA . ASP A 1 93 ? 7.656 -14.346 3.259 1.00 83.50 93 ASP A CA 1
ATOM 757 C C . ASP A 1 93 ? 6.228 -14.416 2.721 1.00 83.50 93 ASP A C 1
ATOM 759 O O . ASP A 1 93 ? 5.925 -15.193 1.817 1.00 83.50 93 ASP A O 1
ATOM 763 N N . ARG A 1 94 ? 5.324 -13.615 3.289 1.00 86.75 94 ARG A N 1
ATOM 764 C CA . ARG A 1 94 ? 3.952 -13.559 2.813 1.00 86.75 94 ARG A CA 1
ATOM 765 C C . ARG A 1 94 ? 3.864 -12.659 1.584 1.00 86.75 94 ARG A C 1
ATOM 767 O O . ARG A 1 94 ? 4.411 -11.559 1.609 1.00 86.75 94 ARG A O 1
ATOM 774 N N . PRO A 1 95 ? 3.071 -13.037 0.580 1.00 91.88 95 PRO A N 1
ATOM 775 C C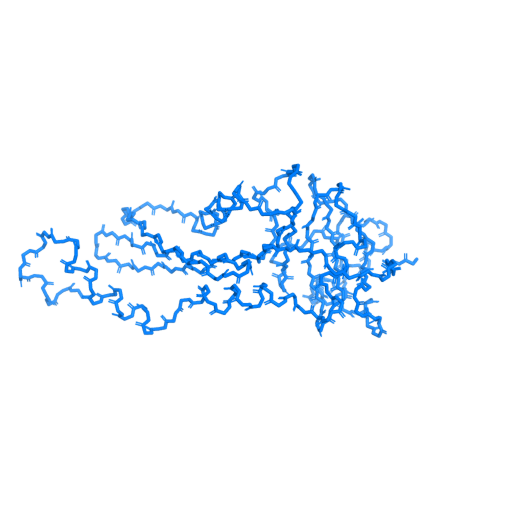A . PRO A 1 95 ? 2.808 -12.231 -0.611 1.00 91.88 95 PRO A CA 1
ATOM 776 C C . PRO A 1 95 ? 1.838 -11.067 -0.316 1.00 91.88 95 PRO A C 1
ATOM 778 O O . PRO A 1 95 ? 0.691 -11.028 -0.769 1.00 91.88 95 PRO A O 1
ATOM 781 N N . ILE A 1 96 ? 2.306 -10.118 0.497 1.00 93.62 96 ILE A N 1
ATOM 782 C CA . ILE A 1 96 ? 1.599 -8.888 0.864 1.00 93.62 96 ILE A CA 1
ATOM 783 C C . ILE A 1 96 ? 2.093 -7.763 -0.041 1.00 93.62 96 ILE A C 1
ATOM 785 O O . ILE A 1 96 ? 3.296 -7.577 -0.196 1.00 93.62 96 ILE A O 1
ATOM 789 N N . VAL A 1 97 ? 1.176 -6.989 -0.602 1.00 95.25 97 VAL A N 1
ATOM 790 C CA . VAL A 1 97 ? 1.472 -5.851 -1.469 1.00 95.25 97 VAL A CA 1
ATOM 791 C C . VAL A 1 97 ? 0.860 -4.602 -0.842 1.00 95.25 97 VAL A C 1
ATOM 793 O O . VAL A 1 97 ? -0.360 -4.497 -0.719 1.00 95.25 97 VAL A O 1
ATOM 796 N N . GLY A 1 98 ? 1.699 -3.660 -0.421 1.00 94.75 98 GLY A N 1
ATOM 797 C CA . GLY A 1 98 ? 1.251 -2.347 0.044 1.00 94.75 98 GLY A CA 1
ATOM 798 C C . GLY A 1 98 ? 0.994 -1.434 -1.144 1.00 94.75 98 GLY A C 1
ATOM 799 O O . GLY A 1 98 ? 1.830 -1.353 -2.041 1.00 94.75 98 GLY A O 1
ATOM 800 N N . VAL A 1 99 ? -0.146 -0.755 -1.162 1.00 95.62 99 VAL A N 1
ATOM 801 C CA . VAL A 1 99 ? -0.585 0.096 -2.272 1.00 95.62 99 VAL A CA 1
ATOM 802 C C . VAL A 1 99 ? -0.932 1.469 -1.728 1.00 95.62 99 VAL A C 1
ATOM 804 O O . VAL A 1 99 ? -1.824 1.593 -0.904 1.00 95.62 99 VAL A O 1
ATOM 807 N N . SER A 1 100 ? -0.270 2.519 -2.201 1.00 92.38 100 SER A N 1
ATOM 808 C CA . SER A 1 100 ? -0.496 3.887 -1.742 1.00 92.38 100 SER A CA 1
ATOM 809 C C . SER A 1 100 ? -0.843 4.817 -2.900 1.00 92.38 100 SER A C 1
ATOM 811 O O . SER A 1 100 ? -0.175 4.828 -3.934 1.00 92.38 100 SER A O 1
ATOM 813 N N . LYS A 1 101 ? -1.893 5.621 -2.707 1.00 87.94 101 LYS A N 1
ATOM 814 C CA . LYS A 1 101 ? -2.277 6.704 -3.629 1.00 87.94 101 LYS A CA 1
ATOM 815 C C . LYS A 1 101 ? -1.385 7.934 -3.492 1.00 87.94 101 LYS A C 1
ATOM 817 O O . LYS A 1 101 ? -1.264 8.689 -4.442 1.00 87.94 101 LYS A O 1
ATOM 822 N N . ASP A 1 102 ? -0.814 8.132 -2.310 1.00 73.62 102 ASP A N 1
ATOM 823 C CA . ASP A 1 102 ? 0.018 9.282 -1.980 1.00 73.62 102 ASP A CA 1
ATOM 824 C C . ASP A 1 102 ? 1.088 8.843 -0.967 1.00 73.62 102 ASP A C 1
ATOM 826 O O . ASP A 1 102 ? 0.846 8.824 0.249 1.00 73.62 102 ASP A O 1
ATOM 830 N N . PRO A 1 103 ? 2.245 8.356 -1.442 1.00 67.75 103 PRO A N 1
ATOM 831 C CA . PRO A 1 103 ? 3.312 7.950 -0.546 1.00 67.75 103 PRO A CA 1
ATOM 832 C C . PRO A 1 103 ? 3.908 9.188 0.139 1.00 67.75 103 PRO A C 1
ATOM 834 O O . PRO A 1 103 ? 4.646 9.952 -0.466 1.00 67.75 103 PRO A O 1
ATOM 837 N N . VAL A 1 104 ? 3.652 9.347 1.442 1.00 60.44 104 VAL A N 1
ATOM 838 C CA . VAL A 1 104 ? 4.144 10.476 2.268 1.00 60.44 104 VAL A CA 1
ATOM 839 C C . VAL A 1 104 ? 5.680 10.498 2.413 1.00 60.44 104 VAL A C 1
ATOM 841 O O . VAL A 1 104 ? 6.264 11.515 2.774 1.00 60.44 104 VAL A O 1
ATOM 844 N N . ALA A 1 105 ? 6.356 9.376 2.152 1.00 61.66 105 ALA A N 1
ATOM 845 C CA . ALA A 1 105 ? 7.813 9.254 2.230 1.00 61.66 105 ALA A CA 1
ATOM 846 C C . ALA A 1 105 ? 8.344 8.374 1.087 1.00 61.66 105 ALA A C 1
ATOM 848 O O . ALA A 1 105 ? 8.800 7.252 1.346 1.00 61.66 105 ALA A O 1
ATOM 849 N N . PRO A 1 106 ? 8.231 8.835 -0.167 1.00 64.50 106 PRO A N 1
ATOM 850 C CA . PRO A 1 106 ? 8.607 8.043 -1.318 1.00 64.50 106 PRO A CA 1
ATOM 851 C C . PRO A 1 106 ? 10.142 7.978 -1.399 1.00 64.50 106 PRO A C 1
ATOM 853 O O . PRO A 1 106 ? 10.854 8.904 -1.010 1.00 64.50 106 PRO A O 1
ATOM 856 N N . ARG A 1 107 ? 10.658 6.793 -1.732 1.00 77.56 107 ARG A N 1
ATOM 857 C CA . ARG A 1 107 ? 12.097 6.456 -1.694 1.00 77.56 107 ARG A CA 1
ATOM 858 C C . ARG A 1 107 ? 12.584 5.942 -3.042 1.00 77.56 107 ARG A C 1
ATOM 860 O O . ARG A 1 107 ? 13.690 5.405 -3.128 1.00 77.56 107 ARG A O 1
ATOM 867 N N . TYR A 1 108 ? 11.725 6.024 -4.053 1.00 88.50 108 TYR A N 1
ATOM 868 C CA . TYR A 1 108 ? 11.925 5.369 -5.330 1.00 88.50 108 TYR A CA 1
ATOM 869 C C . TYR A 1 108 ? 13.024 6.077 -6.117 1.00 88.50 108 TYR A C 1
ATOM 871 O O . TYR A 1 108 ? 13.973 5.421 -6.545 1.00 88.50 108 TYR A O 1
ATOM 879 N N . GLY A 1 109 ? 12.954 7.411 -6.212 1.00 85.56 109 GLY A N 1
ATOM 880 C CA . GLY A 1 109 ? 13.938 8.219 -6.937 1.00 85.56 109 GLY A CA 1
ATOM 881 C C . GLY A 1 109 ? 15.354 8.000 -6.408 1.00 85.56 109 GLY A C 1
ATOM 882 O O . GLY A 1 109 ? 16.269 7.656 -7.156 1.00 85.56 109 GLY A O 1
ATOM 883 N N . ARG A 1 110 ? 15.514 8.048 -5.080 1.00 85.56 110 ARG A N 1
ATOM 884 C CA . ARG A 1 110 ? 16.801 7.776 -4.419 1.00 85.56 110 ARG A CA 1
ATOM 885 C C . ARG A 1 110 ? 17.337 6.365 -4.693 1.00 85.56 110 ARG A C 1
ATOM 887 O O . ARG A 1 110 ? 18.549 6.173 -4.745 1.00 85.56 110 ARG A O 1
ATOM 894 N N . ALA A 1 111 ? 16.458 5.373 -4.816 1.00 88.19 111 ALA A N 1
ATOM 895 C CA . ALA A 1 111 ? 16.843 3.982 -5.037 1.00 88.19 111 ALA A CA 1
ATOM 896 C C . ALA A 1 111 ? 17.148 3.651 -6.511 1.00 88.19 111 ALA A C 1
ATOM 898 O O . ALA A 1 111 ? 17.773 2.620 -6.766 1.00 88.19 111 ALA A O 1
ATOM 899 N N . LEU A 1 112 ? 16.746 4.500 -7.466 1.00 89.00 112 LEU A N 1
ATOM 900 C CA . LEU A 1 112 ? 17.126 4.367 -8.877 1.00 89.00 112 LEU A CA 1
ATOM 901 C C . LEU A 1 112 ? 18.625 4.614 -9.095 1.00 89.00 112 LEU A C 1
ATOM 903 O O . LEU A 1 112 ? 19.290 3.796 -9.731 1.00 89.00 112 LEU A O 1
ATOM 907 N N . GLY A 1 113 ? 19.143 5.722 -8.553 1.00 86.25 113 GLY A N 1
ATOM 908 C CA . GLY A 1 113 ? 20.514 6.189 -8.788 1.00 86.25 113 GLY A CA 1
ATOM 909 C C . GLY A 1 113 ? 20.790 6.641 -10.234 1.00 86.25 113 GLY A C 1
ATOM 910 O O . GLY A 1 113 ? 19.963 6.472 -11.132 1.00 86.25 113 GLY A O 1
ATOM 911 N N . GLY A 1 114 ? 21.973 7.226 -10.454 1.00 89.56 114 GLY A N 1
ATOM 912 C CA . GLY A 1 114 ? 22.404 7.752 -11.758 1.00 89.56 114 GLY A CA 1
ATOM 913 C C . GLY A 1 114 ? 21.502 8.867 -12.302 1.00 89.56 114 GLY A C 1
ATOM 914 O O . GLY A 1 114 ? 20.706 9.439 -11.563 1.00 89.56 114 GLY A O 1
ATOM 915 N N . GLU A 1 115 ? 21.580 9.122 -13.611 1.00 90.12 115 GLU A N 1
ATOM 916 C CA . GLU A 1 115 ? 20.820 10.191 -14.290 1.00 90.12 115 GLU A CA 1
ATOM 917 C C . GLU A 1 115 ? 19.299 10.080 -14.076 1.00 90.12 115 GLU A C 1
ATOM 919 O O . GLU A 1 115 ? 18.603 11.075 -13.906 1.00 90.12 115 GLU A O 1
ATOM 924 N N . ALA A 1 116 ? 18.766 8.853 -14.044 1.00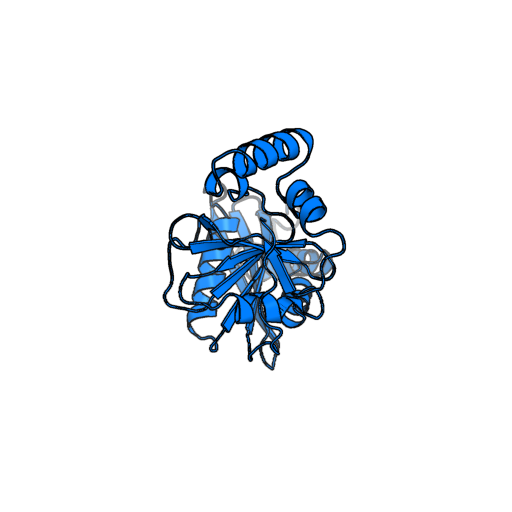 88.25 116 ALA A N 1
ATOM 925 C CA . ALA A 1 116 ? 17.347 8.612 -13.788 1.00 88.25 116 ALA A CA 1
ATOM 926 C C . ALA A 1 116 ? 16.933 9.016 -12.365 1.00 88.25 116 ALA A C 1
ATOM 928 O O . ALA A 1 116 ? 15.841 9.548 -12.169 1.00 88.25 116 ALA A O 1
ATOM 929 N N . GLY A 1 117 ? 17.793 8.742 -11.379 1.00 89.06 117 GLY A N 1
ATOM 930 C CA . GLY A 1 117 ? 17.588 9.169 -9.999 1.00 89.06 117 GLY A CA 1
ATOM 931 C C . GLY A 1 117 ? 17.672 10.688 -9.852 1.00 89.06 117 GLY A C 1
ATOM 932 O O . GLY A 1 117 ? 16.802 11.268 -9.210 1.00 89.06 117 GLY A O 1
ATOM 933 N N . GLU A 1 118 ? 18.655 11.323 -10.498 1.00 90.56 118 GLU A N 1
ATOM 934 C CA . GLU A 1 118 ? 18.829 12.786 -10.512 1.00 90.56 118 GLU A CA 1
ATOM 935 C C . GLU A 1 118 ? 17.613 13.494 -11.123 1.00 90.56 118 GLU A C 1
ATOM 937 O O . GLU A 1 118 ? 17.077 14.429 -10.532 1.00 90.56 118 GLU A O 1
ATOM 942 N N . TRP A 1 119 ? 17.106 12.993 -12.253 1.00 91.06 119 TRP A N 1
ATOM 943 C CA . TRP A 1 119 ? 15.885 13.519 -12.867 1.00 91.06 119 TRP A CA 1
ATOM 944 C C . TRP A 1 119 ? 14.666 13.371 -11.947 1.00 91.06 119 TRP A C 1
ATOM 946 O O . TRP A 1 119 ? 13.863 14.295 -11.808 1.00 91.06 119 TRP A O 1
ATOM 956 N N . PHE A 1 120 ? 14.524 12.218 -11.281 1.00 90.75 120 PHE A N 1
ATOM 957 C CA . PHE A 1 120 ? 13.459 12.019 -10.297 1.00 90.75 120 PHE A CA 1
ATOM 958 C C . PHE A 1 120 ? 13.572 13.015 -9.144 1.00 90.75 120 PHE A C 1
ATOM 960 O O . PHE A 1 120 ? 12.553 13.560 -8.724 1.00 90.75 120 PHE A O 1
ATOM 967 N N . GLU A 1 121 ? 14.780 13.255 -8.636 1.00 88.19 121 GLU A N 1
ATOM 968 C CA . GLU A 1 121 ? 15.044 14.219 -7.567 1.00 88.19 121 GLU A CA 1
ATOM 969 C C . GLU A 1 121 ? 14.680 15.647 -7.994 1.00 88.19 121 GLU A C 1
ATOM 971 O O . GLU A 1 121 ? 13.967 16.332 -7.258 1.00 88.19 121 GLU A O 1
ATOM 976 N N . GLU A 1 122 ? 15.062 16.059 -9.206 1.00 90.31 122 GLU A N 1
ATOM 977 C CA . GLU A 1 122 ? 14.736 17.375 -9.766 1.00 90.31 122 GLU A CA 1
ATOM 978 C C . GLU A 1 122 ? 13.217 17.600 -9.852 1.00 90.31 122 GLU A C 1
ATOM 980 O O . GLU A 1 122 ? 12.694 18.582 -9.320 1.00 90.31 122 GLU A O 1
ATOM 985 N N . ILE A 1 123 ? 12.477 16.664 -10.457 1.00 89.62 123 ILE A N 1
ATOM 986 C CA . ILE A 1 123 ? 11.015 16.780 -10.572 1.00 89.62 123 ILE A CA 1
ATOM 987 C C . ILE A 1 123 ? 10.339 16.699 -9.198 1.00 89.62 123 ILE A C 1
ATOM 989 O O . ILE A 1 123 ? 9.374 17.422 -8.932 1.00 89.62 123 ILE A O 1
ATOM 993 N N . SER A 1 124 ? 10.843 15.846 -8.305 1.00 85.50 124 SER A N 1
ATOM 994 C CA . SER A 1 124 ? 10.275 15.678 -6.963 1.00 85.50 124 SER A CA 1
ATOM 995 C C . SER A 1 124 ? 10.468 16.908 -6.087 1.00 85.50 124 SER A C 1
ATOM 997 O O . SER A 1 124 ? 9.595 17.199 -5.272 1.00 85.50 124 SER A O 1
ATOM 999 N N . ALA A 1 125 ? 11.565 17.647 -6.272 1.00 85.31 125 ALA A N 1
ATOM 1000 C CA . ALA A 1 125 ? 11.798 18.922 -5.600 1.00 85.31 125 ALA A CA 1
ATOM 1001 C C . ALA A 1 125 ? 10.810 20.013 -6.050 1.00 85.31 125 ALA A C 1
ATOM 1003 O O . ALA A 1 125 ? 10.497 20.916 -5.273 1.00 85.31 125 ALA A O 1
ATOM 1004 N N . LEU A 1 126 ? 10.304 19.927 -7.285 1.00 87.31 126 LEU A N 1
ATOM 1005 C CA . LEU A 1 126 ? 9.320 20.866 -7.831 1.00 87.31 126 LEU A CA 1
ATOM 1006 C C . LEU A 1 126 ? 7.876 20.499 -7.464 1.00 87.31 126 LEU A C 1
ATOM 1008 O O . LEU A 1 126 ? 7.055 21.391 -7.254 1.00 87.31 126 LEU A O 1
ATOM 1012 N N . ALA A 1 127 ? 7.557 19.203 -7.422 1.00 86.88 127 ALA A N 1
ATOM 1013 C CA . ALA A 1 127 ? 6.200 18.712 -7.192 1.00 86.88 127 ALA A CA 1
ATOM 1014 C C . ALA A 1 127 ? 6.162 17.499 -6.248 1.00 86.88 127 ALA A C 1
ATOM 1016 O O . ALA A 1 127 ? 5.815 17.647 -5.078 1.00 86.88 127 ALA A O 1
ATOM 1017 N N . SER A 1 128 ? 6.458 16.297 -6.756 1.00 88.88 128 SER A N 1
ATOM 1018 C CA . SER A 1 128 ? 6.513 15.048 -5.982 1.00 88.88 128 SER A CA 1
ATOM 1019 C C . SER A 1 128 ? 7.076 13.889 -6.819 1.00 88.88 128 SER A C 1
ATOM 1021 O O . SER A 1 128 ? 7.041 13.932 -8.051 1.00 88.88 128 SER A O 1
ATOM 1023 N N . GLU A 1 129 ? 7.526 12.808 -6.164 1.00 89.75 129 GLU A N 1
ATOM 1024 C CA . GLU A 1 129 ? 7.904 11.570 -6.873 1.00 89.75 129 GLU A CA 1
ATOM 1025 C C . GLU A 1 129 ? 6.706 10.953 -7.619 1.00 89.75 129 GLU A C 1
ATOM 1027 O O . GLU A 1 129 ? 6.875 10.384 -8.697 1.00 89.75 129 GLU A O 1
ATOM 1032 N N . LEU A 1 130 ? 5.488 11.089 -7.076 1.00 91.94 130 LEU A N 1
ATOM 1033 C CA . LEU A 1 130 ? 4.269 10.618 -7.735 1.00 91.94 130 LEU A CA 1
ATOM 1034 C C . LEU A 1 130 ? 4.060 11.336 -9.073 1.00 91.94 130 LEU A C 1
ATOM 1036 O O . LEU A 1 130 ? 3.792 10.682 -10.076 1.00 91.94 130 LEU A O 1
ATOM 1040 N N . TYR A 1 131 ? 4.255 12.655 -9.108 1.00 91.81 131 TYR A N 1
ATOM 1041 C CA . TYR A 1 131 ? 4.128 13.435 -10.336 1.00 91.81 131 TYR A CA 1
ATOM 1042 C C . TYR A 1 131 ? 5.173 13.031 -11.387 1.00 91.81 131 TYR A C 1
ATOM 1044 O O . TYR A 1 131 ? 4.846 12.855 -12.562 1.00 91.81 131 TYR A O 1
ATOM 1052 N N . ALA A 1 132 ? 6.422 12.798 -10.972 1.00 92.25 132 ALA A N 1
ATOM 1053 C CA . ALA A 1 132 ? 7.461 12.273 -11.861 1.00 92.25 132 ALA A CA 1
ATOM 1054 C C . ALA A 1 132 ? 7.055 10.918 -12.473 1.00 92.25 132 ALA A C 1
ATOM 1056 O O . ALA A 1 132 ? 7.185 10.704 -13.682 1.00 92.25 132 ALA A O 1
ATOM 1057 N N . ALA A 1 133 ? 6.495 10.020 -11.658 1.00 94.00 133 ALA A N 1
ATOM 1058 C CA . ALA A 1 133 ? 5.999 8.731 -12.125 1.00 94.00 133 ALA A CA 1
ATOM 1059 C C . ALA A 1 133 ? 4.789 8.855 -13.067 1.00 94.00 133 ALA A C 1
ATOM 1061 O O . ALA A 1 133 ? 4.702 8.119 -14.051 1.00 94.00 133 ALA A O 1
ATOM 1062 N N . GLU A 1 134 ? 3.879 9.798 -12.813 1.00 94.81 134 GLU A N 1
ATOM 1063 C CA . GLU A 1 134 ? 2.752 10.107 -13.700 1.00 94.81 134 GLU A CA 1
ATOM 1064 C C . GLU A 1 134 ? 3.200 10.571 -15.084 1.00 94.81 134 GLU A C 1
ATOM 1066 O O . GLU A 1 134 ? 2.603 10.153 -16.079 1.00 94.81 134 GLU A O 1
ATOM 1071 N N . LEU A 1 135 ? 4.256 11.387 -15.165 1.00 94.56 135 LEU A N 1
ATOM 1072 C CA . LEU A 1 135 ? 4.829 11.823 -16.440 1.00 94.56 135 LEU A CA 1
ATOM 1073 C C . LEU A 1 135 ? 5.401 10.645 -17.237 1.00 94.56 135 LEU A C 1
ATOM 1075 O O . LEU A 1 135 ? 5.144 10.544 -18.436 1.00 94.56 135 LEU A O 1
ATOM 1079 N N . LEU A 1 136 ? 6.133 9.745 -16.575 1.00 94.62 136 LEU A N 1
ATOM 1080 C CA . LEU A 1 136 ? 6.756 8.584 -17.221 1.00 94.62 136 LEU A CA 1
ATOM 1081 C C . LEU A 1 136 ? 5.746 7.510 -17.645 1.00 94.62 136 LEU A C 1
ATOM 1083 O O . LEU A 1 136 ? 5.944 6.853 -18.661 1.00 94.62 136 LEU A O 1
ATOM 1087 N N . LEU A 1 137 ? 4.661 7.333 -16.888 1.00 96.31 137 LEU A N 1
ATOM 1088 C CA . LEU A 1 137 ? 3.597 6.364 -17.187 1.00 96.31 137 LEU A CA 1
ATOM 1089 C C . LEU A 1 137 ? 2.448 6.977 -18.003 1.00 96.31 137 LEU A C 1
ATOM 1091 O O . LEU A 1 137 ? 1.374 6.378 -18.152 1.00 96.31 137 LEU A O 1
ATOM 1095 N N . ARG A 1 138 ? 2.630 8.193 -18.523 1.00 95.81 138 ARG A N 1
ATOM 1096 C CA . ARG A 1 138 ? 1.607 8.879 -19.308 1.00 95.81 138 ARG A CA 1
ATOM 1097 C C . ARG A 1 138 ? 1.429 8.196 -20.662 1.00 95.81 138 ARG A C 1
ATOM 1099 O O . ARG A 1 138 ? 2.358 8.101 -21.449 1.00 95.81 138 ARG A O 1
ATOM 1106 N N . GLY A 1 139 ? 0.196 7.785 -20.958 1.00 94.69 139 GLY A N 1
ATOM 1107 C CA . GLY A 1 139 ? -0.138 7.090 -22.207 1.00 94.69 139 GLY A CA 1
ATOM 1108 C C . GLY A 1 139 ? 0.185 5.594 -22.197 1.00 94.69 139 GLY A C 1
ATOM 1109 O O . GLY A 1 139 ? -0.186 4.897 -23.136 1.00 94.69 139 GLY A O 1
ATOM 1110 N N . GLU A 1 140 ? 0.805 5.089 -21.129 1.00 96.69 140 GLU A N 1
ATOM 1111 C CA . GLU A 1 140 ? 1.049 3.662 -20.947 1.00 96.69 140 GLU A CA 1
ATOM 1112 C C . GLU A 1 140 ? -0.243 2.913 -20.564 1.00 96.69 140 GLU A C 1
ATOM 1114 O O . GLU A 1 140 ? -1.138 3.487 -19.924 1.00 96.69 140 GLU A O 1
ATOM 1119 N N . PRO A 1 141 ? -0.368 1.627 -20.944 1.00 95.62 141 PRO A N 1
ATOM 1120 C CA . PRO A 1 141 ? -1.532 0.818 -20.608 1.00 95.62 141 PRO A CA 1
ATOM 1121 C C . PRO A 1 141 ? -1.597 0.508 -19.106 1.00 95.62 141 PRO A C 1
ATOM 1123 O O . PRO A 1 141 ? -0.603 0.564 -18.381 1.00 95.62 141 PRO A O 1
ATOM 1126 N N . TYR A 1 142 ? -2.781 0.122 -18.630 1.00 96.38 142 TYR A N 1
ATOM 1127 C CA . TYR A 1 142 ? -2.951 -0.350 -17.254 1.00 96.38 142 TYR A CA 1
ATOM 1128 C C . TYR A 1 142 ? -2.113 -1.610 -17.002 1.00 96.38 142 TYR A C 1
ATOM 1130 O O . TYR A 1 142 ? -2.046 -2.503 -17.846 1.00 96.38 142 TYR A O 1
ATOM 1138 N N . GLY A 1 143 ? -1.480 -1.671 -15.832 1.00 95.00 143 GLY A N 1
ATOM 1139 C CA . GLY A 1 143 ? -0.507 -2.697 -15.458 1.00 95.00 143 GLY A CA 1
ATOM 1140 C C . GLY A 1 143 ? 0.939 -2.367 -15.848 1.00 95.00 143 GLY A C 1
ATOM 1141 O O . GLY A 1 143 ? 1.850 -2.987 -15.301 1.00 95.00 143 GLY A O 1
ATOM 1142 N N . ALA A 1 144 ? 1.185 -1.379 -16.722 1.00 97.06 144 ALA A N 1
ATOM 1143 C CA . ALA A 1 144 ? 2.539 -0.865 -16.925 1.00 97.06 144 ALA A CA 1
ATOM 1144 C C . ALA A 1 144 ? 3.083 -0.289 -15.612 1.00 97.06 144 ALA A C 1
ATOM 1146 O O . ALA A 1 144 ? 2.333 0.256 -14.800 1.00 97.06 144 ALA A O 1
ATOM 1147 N N . MET A 1 145 ? 4.386 -0.399 -15.387 1.00 97.00 145 MET A N 1
ATOM 1148 C CA . MET A 1 145 ? 5.011 0.085 -14.160 1.00 97.00 145 MET A CA 1
ATOM 1149 C C . MET A 1 145 ? 6.397 0.632 -14.431 1.00 97.00 145 MET A C 1
ATOM 1151 O O . MET A 1 145 ? 7.011 0.330 -15.451 1.00 97.00 145 MET A O 1
ATOM 1155 N N . LEU A 1 146 ? 6.911 1.428 -13.506 1.00 96.31 146 LEU A N 1
ATOM 1156 C CA . LEU A 1 146 ? 8.327 1.745 -13.524 1.00 96.31 146 LEU A CA 1
ATOM 1157 C C . LEU A 1 146 ? 9.142 0.524 -13.088 1.00 96.31 146 LEU A C 1
ATOM 1159 O O . LEU A 1 146 ? 8.635 -0.398 -12.441 1.00 96.31 146 LEU A O 1
ATOM 1163 N N . LYS A 1 147 ? 10.426 0.505 -13.434 1.00 95.56 147 LYS A N 1
ATOM 1164 C CA . LYS A 1 147 ? 11.338 -0.563 -13.027 1.00 95.56 147 LYS A CA 1
ATOM 1165 C C . LYS A 1 147 ? 11.362 -0.670 -11.498 1.00 95.56 147 LYS A C 1
ATOM 1167 O O . LYS A 1 147 ? 11.723 0.320 -10.857 1.00 95.56 147 LYS A O 1
ATOM 1172 N N . PRO A 1 148 ? 11.026 -1.824 -10.891 1.00 95.50 148 PRO A N 1
ATOM 1173 C CA . PRO A 1 148 ? 11.012 -1.920 -9.438 1.00 95.50 148 PRO A CA 1
ATOM 1174 C C . PRO A 1 148 ? 12.420 -1.826 -8.852 1.00 95.50 148 PRO A C 1
ATOM 1176 O O . PRO A 1 148 ? 13.335 -2.538 -9.281 1.00 95.50 148 PRO A O 1
ATOM 1179 N N . VAL A 1 149 ? 12.573 -0.983 -7.834 1.00 94.06 149 VAL A N 1
ATOM 1180 C CA . VAL A 1 149 ? 13.837 -0.725 -7.130 1.00 94.06 149 VAL A CA 1
ATOM 1181 C C . VAL A 1 149 ? 13.802 -1.313 -5.728 1.00 94.06 149 VAL A C 1
ATOM 1183 O O . VAL A 1 149 ? 12.736 -1.574 -5.172 1.00 94.06 149 VAL A O 1
ATOM 1186 N N . LYS A 1 150 ? 14.972 -1.539 -5.131 1.00 92.31 150 LYS A N 1
ATOM 1187 C CA . LYS A 1 150 ? 15.057 -2.048 -3.761 1.00 92.31 150 LYS A CA 1
ATOM 1188 C C . LYS A 1 150 ? 14.740 -0.930 -2.767 1.00 92.31 150 LYS A C 1
ATOM 1190 O O . LYS A 1 150 ? 15.453 0.068 -2.712 1.00 92.31 150 LYS A O 1
ATOM 1195 N N . VAL A 1 151 ? 13.718 -1.134 -1.942 1.00 88.31 151 VAL A N 1
ATOM 1196 C CA . VAL A 1 151 ? 13.335 -0.231 -0.851 1.00 88.31 151 VAL A CA 1
ATOM 1197 C C . VAL A 1 151 ? 13.375 -1.036 0.442 1.00 88.31 151 VAL A C 1
ATOM 1199 O O . VAL A 1 151 ? 12.510 -1.867 0.701 1.00 88.31 151 VAL A O 1
ATOM 1202 N N . SER A 1 152 ? 14.414 -0.824 1.257 1.00 85.88 152 SER A N 1
ATOM 1203 C CA . SER A 1 152 ? 14.686 -1.664 2.434 1.00 85.88 152 SER A CA 1
ATOM 1204 C C . SER A 1 152 ? 14.858 -3.151 2.044 1.00 85.88 152 SER A C 1
ATOM 1206 O O . SER A 1 152 ? 15.688 -3.457 1.183 1.00 85.88 152 SER A O 1
ATOM 1208 N N . GLY A 1 153 ? 14.117 -4.085 2.653 1.00 88.12 153 GLY A N 1
ATOM 1209 C CA . GLY A 1 153 ? 14.065 -5.501 2.260 1.00 88.12 153 GLY A CA 1
ATOM 1210 C C . GLY A 1 153 ? 12.947 -5.847 1.265 1.00 88.12 153 GLY A C 1
ATOM 1211 O O . GLY A 1 153 ? 12.698 -7.028 1.029 1.00 88.12 153 GLY A O 1
ATOM 1212 N N . LEU A 1 154 ? 12.288 -4.844 0.678 1.00 92.88 154 LEU A N 1
ATOM 1213 C CA . LEU A 1 154 ? 11.201 -4.986 -0.294 1.00 92.88 154 LEU A CA 1
ATOM 1214 C C . LEU A 1 154 ? 11.601 -4.410 -1.664 1.00 92.88 154 LEU A C 1
ATOM 1216 O O . LEU A 1 154 ? 12.679 -3.829 -1.835 1.00 92.88 154 LEU A O 1
ATOM 1220 N N . ARG A 1 155 ? 10.719 -4.568 -2.651 1.00 94.19 155 ARG A N 1
ATOM 1221 C CA . ARG A 1 155 ? 10.755 -3.843 -3.924 1.00 94.19 155 ARG A CA 1
ATOM 1222 C C . ARG A 1 155 ? 9.682 -2.758 -3.901 1.00 94.19 155 ARG A C 1
ATOM 1224 O O . ARG A 1 155 ? 8.563 -3.025 -3.476 1.00 94.19 155 ARG A O 1
ATOM 1231 N N . GLY A 1 156 ? 10.035 -1.555 -4.338 1.00 94.31 156 GLY A N 1
ATOM 1232 C CA . GLY A 1 156 ? 9.126 -0.424 -4.508 1.00 94.31 156 GLY A CA 1
ATOM 1233 C C . GLY A 1 156 ? 9.029 -0.030 -5.977 1.00 94.31 156 GLY A C 1
ATOM 1234 O O . GLY A 1 156 ? 10.031 -0.062 -6.697 1.00 94.31 156 GLY A O 1
ATOM 1235 N N . THR A 1 157 ? 7.837 0.331 -6.439 1.00 95.62 157 THR A N 1
ATOM 1236 C CA . THR A 1 157 ? 7.622 0.855 -7.793 1.00 95.62 157 THR A CA 1
ATOM 1237 C C . THR A 1 157 ? 6.368 1.722 -7.879 1.00 95.62 157 THR A C 1
ATOM 1239 O O . THR A 1 157 ? 5.565 1.750 -6.951 1.00 95.62 157 THR A O 1
ATOM 1242 N N . TYR A 1 158 ? 6.184 2.399 -9.009 1.00 96.06 158 TYR A N 1
ATOM 1243 C CA . TYR A 1 158 ? 4.922 3.017 -9.392 1.00 96.06 158 TYR A CA 1
ATOM 1244 C C . TYR A 1 158 ? 4.256 2.205 -10.500 1.00 96.06 158 TYR A C 1
ATOM 1246 O O . TYR A 1 158 ? 4.911 1.829 -11.471 1.00 96.06 158 TYR A O 1
ATOM 1254 N N . VAL A 1 159 ? 2.955 1.952 -10.364 1.00 96.94 159 VAL A N 1
ATOM 1255 C CA . VAL A 1 159 ? 2.153 1.155 -11.301 1.00 96.94 159 VAL A CA 1
ATOM 1256 C C . VAL A 1 159 ? 1.018 1.997 -11.867 1.00 96.94 159 VAL A C 1
ATOM 1258 O O . VAL A 1 159 ? 0.364 2.757 -11.147 1.00 96.94 159 VAL A O 1
ATOM 1261 N N . LYS A 1 160 ? 0.765 1.841 -13.165 1.00 97.44 160 LYS A N 1
ATOM 1262 C CA . LYS A 1 160 ? -0.330 2.474 -13.886 1.00 97.44 160 LYS A CA 1
ATOM 1263 C C . LYS A 1 160 ? -1.625 1.679 -13.711 1.00 97.44 160 LYS A C 1
ATOM 1265 O O . LYS A 1 160 ? -1.718 0.524 -14.111 1.00 97.44 160 LYS A O 1
ATOM 1270 N N . GLY A 1 161 ? -2.648 2.330 -13.178 1.00 95.44 161 GLY A N 1
ATOM 1271 C CA . GLY A 1 161 ? -4.055 1.947 -13.274 1.00 95.44 161 GLY A CA 1
ATOM 1272 C C . GLY A 1 161 ? -4.883 3.125 -13.802 1.00 95.44 161 GLY A C 1
ATOM 1273 O O . GLY A 1 161 ? -4.431 3.876 -14.670 1.00 95.44 161 GLY A O 1
ATOM 1274 N N . ASP A 1 162 ? -6.074 3.333 -13.233 1.00 94.56 162 ASP A N 1
ATOM 1275 C CA . ASP A 1 162 ? -6.914 4.518 -13.466 1.00 94.56 162 ASP A CA 1
ATOM 1276 C C . ASP A 1 162 ? -6.203 5.812 -13.039 1.00 94.56 162 ASP A C 1
ATOM 1278 O O . ASP A 1 162 ? -6.363 6.843 -13.690 1.00 94.56 162 ASP A O 1
ATOM 1282 N N . SER A 1 163 ? -5.338 5.722 -12.027 1.00 94.75 163 SER A N 1
ATOM 1283 C CA . SER A 1 163 ? -4.286 6.694 -11.710 1.00 94.75 163 SER A CA 1
ATOM 1284 C C . SER A 1 163 ? -2.911 6.010 -11.656 1.00 94.75 163 SER A C 1
ATOM 1286 O O . SER A 1 163 ? -2.772 4.867 -12.090 1.00 94.75 163 SER A O 1
ATOM 1288 N N . VAL A 1 164 ? -1.879 6.685 -11.159 1.00 95.69 164 VAL A N 1
ATOM 1289 C CA . VAL A 1 164 ? -0.610 6.051 -10.776 1.00 95.69 164 VAL A CA 1
ATOM 1290 C C . VAL A 1 164 ? -0.618 5.760 -9.277 1.00 95.69 164 VAL A C 1
ATOM 1292 O O . VAL A 1 164 ? -1.076 6.576 -8.480 1.00 95.69 164 VAL A O 1
ATOM 1295 N N . PHE A 1 165 ? -0.135 4.579 -8.895 1.00 95.75 165 PHE A N 1
ATOM 1296 C CA . PHE A 1 165 ? -0.091 4.128 -7.505 1.00 95.75 165 PHE A CA 1
ATOM 1297 C C . PHE A 1 165 ? 1.320 3.697 -7.139 1.00 95.75 165 PHE A C 1
ATOM 1299 O O . PHE A 1 165 ? 1.968 2.988 -7.908 1.00 95.75 165 PHE A O 1
ATOM 1306 N N . TYR A 1 166 ? 1.780 4.086 -5.954 1.00 95.75 166 TYR A N 1
ATOM 1307 C CA . TYR A 1 166 ? 3.010 3.551 -5.389 1.00 95.75 166 TYR A CA 1
ATOM 1308 C C . TYR A 1 166 ? 2.738 2.183 -4.770 1.00 95.75 166 TYR A C 1
ATOM 1310 O O . TYR A 1 166 ? 1.745 2.001 -4.062 1.00 95.75 166 TYR A O 1
ATOM 1318 N N . VAL A 1 167 ? 3.613 1.222 -5.035 1.00 95.75 167 VAL A N 1
ATOM 1319 C CA . VAL A 1 167 ? 3.438 -0.170 -4.637 1.00 95.75 167 VAL A CA 1
ATOM 1320 C C . VAL A 1 167 ? 4.723 -0.704 -4.021 1.00 95.75 167 VAL A C 1
ATOM 1322 O O . VAL A 1 167 ? 5.799 -0.561 -4.600 1.00 95.75 167 VAL A O 1
ATOM 1325 N N . GLU A 1 168 ? 4.602 -1.361 -2.868 1.00 94.75 168 GLU A N 1
ATOM 1326 C CA . GLU A 1 168 ? 5.689 -2.094 -2.217 1.00 94.75 168 GLU A CA 1
ATOM 1327 C C . GLU A 1 168 ? 5.338 -3.571 -2.081 1.00 94.75 168 GLU A C 1
ATOM 1329 O O . GLU A 1 168 ? 4.240 -3.915 -1.644 1.00 94.75 168 GLU A O 1
ATOM 1334 N N . PHE A 1 169 ? 6.272 -4.452 -2.428 1.00 95.00 169 PHE A N 1
ATOM 1335 C CA . PHE A 1 169 ? 6.047 -5.895 -2.419 1.00 95.00 169 PHE A CA 1
ATOM 1336 C C . PHE A 1 169 ? 7.343 -6.685 -2.161 1.00 95.00 169 PHE A C 1
ATOM 1338 O O . PHE A 1 169 ? 8.442 -6.202 -2.455 1.00 95.00 169 PHE A O 1
ATOM 1345 N N . PRO A 1 170 ? 7.260 -7.906 -1.605 1.00 94.06 170 PRO A N 1
ATOM 1346 C CA . PRO A 1 170 ? 8.407 -8.792 -1.443 1.00 94.06 170 PRO A CA 1
ATOM 1347 C C . PRO A 1 170 ? 9.021 -9.200 -2.780 1.00 94.06 170 PRO A C 1
ATOM 1349 O O . PRO A 1 170 ? 8.313 -9.435 -3.754 1.00 94.06 170 PRO A O 1
ATOM 1352 N N . GLY A 1 171 ? 10.342 -9.384 -2.815 1.00 93.81 171 GLY A N 1
ATOM 1353 C CA . GLY A 1 171 ? 11.053 -9.739 -4.049 1.00 93.81 171 GLY A CA 1
ATOM 1354 C C . GLY A 1 171 ? 10.679 -11.095 -4.663 1.00 93.81 171 GLY A C 1
ATOM 1355 O O . GLY A 1 171 ? 10.974 -11.311 -5.832 1.00 93.81 171 GLY A O 1
ATOM 1356 N N . HIS A 1 172 ? 10.032 -11.987 -3.904 1.00 92.94 172 HIS A N 1
ATOM 1357 C CA . HIS A 1 172 ? 9.535 -13.273 -4.403 1.00 92.94 172 HIS A CA 1
ATOM 1358 C C . HIS A 1 172 ? 8.166 -13.166 -5.101 1.00 92.94 172 HIS A C 1
ATOM 1360 O O . HIS A 1 172 ? 7.737 -14.130 -5.731 1.00 92.94 172 HIS A O 1
ATOM 1366 N N . VAL A 1 173 ? 7.459 -12.033 -4.976 1.00 94.94 173 VAL A N 1
ATOM 1367 C CA . VAL A 1 173 ? 6.185 -11.803 -5.671 1.00 94.94 173 VAL A CA 1
ATOM 1368 C C . VAL A 1 173 ? 6.484 -11.358 -7.110 1.00 94.94 173 VAL A C 1
ATOM 1370 O O . VAL A 1 173 ? 7.173 -10.348 -7.284 1.00 94.94 173 VAL A O 1
ATOM 1373 N N . PRO A 1 174 ? 5.985 -12.071 -8.141 1.00 95.00 174 PRO A N 1
ATOM 1374 C CA . PRO A 1 174 ? 6.248 -11.719 -9.537 1.00 95.00 174 PRO A CA 1
ATOM 1375 C C . PRO A 1 174 ? 5.666 -10.358 -9.934 1.00 95.00 174 PRO A C 1
ATOM 1377 O O . PRO A 1 174 ? 4.577 -9.980 -9.491 1.00 95.00 174 PRO A O 1
ATOM 1380 N N . GLU A 1 175 ? 6.363 -9.640 -10.816 1.00 96.00 175 GLU A N 1
ATOM 1381 C CA . GLU A 1 175 ? 5.947 -8.315 -11.301 1.00 96.00 175 GLU A CA 1
ATOM 1382 C C . GLU A 1 175 ? 4.641 -8.397 -12.101 1.00 96.00 175 GLU A C 1
ATOM 1384 O O . GLU A 1 175 ? 3.792 -7.514 -11.990 1.00 96.00 175 GLU A O 1
ATOM 1389 N N . GLU A 1 176 ? 4.432 -9.492 -12.835 1.00 96.62 176 GLU A N 1
ATOM 1390 C CA . GLU A 1 176 ? 3.205 -9.786 -13.580 1.00 96.62 176 GLU A CA 1
ATOM 1391 C C . GLU A 1 176 ? 1.998 -9.898 -12.642 1.00 96.62 176 GLU A C 1
ATOM 1393 O O . GLU A 1 176 ? 0.920 -9.379 -12.939 1.00 96.62 176 GLU A O 1
ATOM 1398 N N . VAL A 1 177 ? 2.187 -10.524 -11.475 1.00 96.62 177 VAL A N 1
ATOM 1399 C CA . VAL A 1 177 ? 1.136 -10.635 -10.457 1.00 96.62 177 VAL A CA 1
ATOM 1400 C C . VAL A 1 177 ? 0.823 -9.258 -9.879 1.00 96.62 177 VAL A C 1
ATOM 1402 O O . VAL A 1 177 ? -0.345 -8.879 -9.826 1.00 96.62 177 VAL A O 1
ATOM 1405 N N . VAL A 1 178 ? 1.840 -8.470 -9.516 1.00 97.00 178 VAL A N 1
ATOM 1406 C CA . VAL A 1 178 ? 1.631 -7.102 -9.011 1.00 97.00 178 VAL A CA 1
ATOM 1407 C C . VAL A 1 178 ? 0.901 -6.239 -10.044 1.00 97.00 178 VAL A C 1
ATOM 1409 O O . VAL A 1 178 ? -0.093 -5.597 -9.706 1.00 97.00 178 VAL A O 1
ATOM 1412 N N . ALA A 1 179 ? 1.347 -6.264 -11.302 1.00 97.31 179 ALA A N 1
ATOM 1413 C CA . ALA A 1 179 ? 0.742 -5.535 -12.416 1.00 97.31 179 ALA A CA 1
ATOM 1414 C C . ALA A 1 179 ? -0.732 -5.907 -12.624 1.00 97.31 179 ALA A C 1
ATOM 1416 O O . ALA A 1 179 ? -1.578 -5.031 -12.828 1.00 97.31 179 ALA A O 1
ATOM 1417 N N . SER A 1 180 ? -1.048 -7.204 -12.550 1.00 97.06 180 SER A N 1
ATOM 1418 C CA . SER A 1 180 ? -2.387 -7.729 -12.831 1.00 97.06 180 SER A CA 1
ATOM 1419 C C . SER A 1 180 ? -3.472 -7.150 -11.915 1.00 97.06 180 SER A C 1
ATOM 1421 O O . SER A 1 180 ? -4.597 -6.929 -12.371 1.00 97.06 180 SER A O 1
ATOM 1423 N N . PHE A 1 181 ? -3.140 -6.801 -10.663 1.00 97.31 181 PHE A N 1
ATOM 1424 C CA . PHE A 1 181 ? -4.088 -6.171 -9.735 1.00 97.31 181 PHE A CA 1
ATOM 1425 C C . PHE A 1 181 ? -4.590 -4.805 -10.224 1.00 97.31 181 PHE A C 1
ATOM 1427 O O . PHE A 1 181 ? -5.698 -4.406 -9.862 1.00 97.31 181 PHE A O 1
ATOM 1434 N N . PHE A 1 182 ? -3.815 -4.114 -11.066 1.00 96.88 182 PHE A N 1
ATOM 1435 C CA . PHE A 1 182 ? -4.115 -2.770 -11.573 1.00 96.88 182 PHE A CA 1
ATOM 1436 C C . PHE A 1 182 ? -4.651 -2.756 -13.008 1.00 96.88 182 PHE A C 1
ATOM 1438 O O . PHE A 1 182 ? -4.954 -1.688 -13.544 1.00 96.88 182 PHE A O 1
ATOM 1445 N N . ARG A 1 183 ? -4.823 -3.927 -13.636 1.00 92.81 183 ARG A N 1
ATOM 1446 C CA . ARG A 1 183 ? -5.267 -4.067 -15.036 1.00 92.81 183 ARG A CA 1
ATOM 1447 C C . ARG A 1 183 ? -6.611 -3.395 -15.335 1.00 92.81 183 ARG A C 1
ATOM 1449 O O .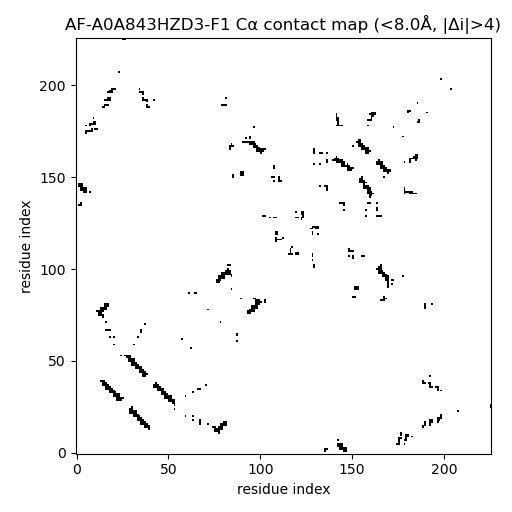 ARG A 1 183 ? -6.868 -3.009 -16.471 1.00 92.81 183 ARG A O 1
ATOM 1456 N N . HIS A 1 184 ? -7.461 -3.243 -14.323 1.00 92.06 184 HIS A N 1
ATOM 1457 C CA . HIS A 1 184 ? -8.767 -2.582 -14.418 1.00 92.06 184 HIS A CA 1
ATOM 1458 C C . HIS A 1 184 ? -8.837 -1.296 -13.574 1.00 92.06 184 HIS A C 1
ATOM 1460 O O . HIS A 1 184 ? -9.918 -0.875 -13.159 1.00 92.06 184 HIS A O 1
ATOM 1466 N N . GLY A 1 185 ? -7.683 -0.685 -13.302 1.00 93.38 185 GLY A N 1
ATOM 1467 C CA . GLY A 1 185 ? -7.532 0.440 -12.386 1.00 93.38 185 GLY A CA 1
ATOM 1468 C C . GLY A 1 185 ? -7.351 0.003 -10.935 1.00 93.38 185 GLY A C 1
ATOM 1469 O O . GLY A 1 185 ? -6.909 -1.113 -10.672 1.00 93.38 185 GLY A O 1
ATOM 1470 N N . TYR A 1 186 ? -7.669 0.880 -9.983 1.00 95.06 186 TYR A N 1
ATOM 1471 C CA . TYR A 1 186 ? -7.481 0.599 -8.560 1.00 95.06 186 TYR A CA 1
ATOM 1472 C C . TYR A 1 186 ? -8.228 -0.683 -8.115 1.00 95.06 186 TYR A C 1
ATOM 1474 O O . TYR A 1 186 ? -9.433 -0.800 -8.393 1.00 95.06 186 TYR A O 1
ATOM 1482 N N . PRO A 1 187 ? -7.565 -1.622 -7.403 1.00 96.00 187 PRO A N 1
ATOM 1483 C CA . PRO A 1 187 ? -8.131 -2.927 -7.061 1.00 96.00 187 PRO A CA 1
ATOM 1484 C C . PRO A 1 187 ? -9.481 -2.835 -6.340 1.00 96.00 187 PRO A C 1
ATOM 1486 O O . PRO A 1 187 ? -9.640 -2.124 -5.344 1.00 96.00 187 PRO A O 1
ATOM 1489 N N . VAL A 1 188 ? -10.473 -3.593 -6.818 1.00 95.31 188 VAL A N 1
ATOM 1490 C CA . VAL A 1 188 ? -11.865 -3.492 -6.342 1.00 95.31 188 VAL A CA 1
ATOM 1491 C C . VAL A 1 188 ? -11.994 -3.826 -4.855 1.00 95.31 188 VAL A C 1
ATOM 1493 O O . VAL A 1 188 ? -12.643 -3.071 -4.131 1.00 95.31 188 VAL A O 1
ATOM 1496 N N . LYS A 1 189 ? -11.370 -4.913 -4.371 1.00 95.94 189 LYS A N 1
ATOM 1497 C CA . LYS A 1 189 ? -11.460 -5.285 -2.945 1.00 95.94 189 LYS A CA 1
ATOM 1498 C C . LYS A 1 189 ? -10.820 -4.213 -2.052 1.00 95.94 189 LYS A C 1
ATOM 1500 O O . LYS A 1 189 ? -11.360 -3.924 -0.990 1.00 95.94 189 LYS A O 1
ATOM 1505 N N . LEU A 1 190 ? -9.751 -3.558 -2.517 1.00 95.69 190 LEU A N 1
ATOM 1506 C CA . LEU A 1 190 ? -9.091 -2.463 -1.797 1.00 95.69 190 LEU A CA 1
ATOM 1507 C C . LEU A 1 190 ? -9.956 -1.195 -1.775 1.00 95.69 190 LEU A C 1
ATOM 1509 O O . LEU A 1 190 ? -10.128 -0.576 -0.729 1.00 95.69 190 LEU A O 1
ATOM 1513 N N . ARG A 1 191 ? -10.625 -0.868 -2.892 1.00 94.81 191 ARG A N 1
ATOM 1514 C CA . ARG A 1 191 ? -11.636 0.206 -2.949 1.00 94.81 191 ARG A CA 1
ATOM 1515 C C . ARG A 1 191 ? -12.771 -0.018 -1.947 1.00 94.81 191 ARG A C 1
ATOM 1517 O O . ARG A 1 191 ? -13.240 0.935 -1.326 1.00 94.81 191 ARG A O 1
ATOM 1524 N N . ILE A 1 192 ? -13.230 -1.263 -1.817 1.00 95.81 192 ILE A N 1
ATOM 1525 C CA . ILE A 1 192 ? -14.264 -1.645 -0.851 1.00 95.81 192 ILE A CA 1
ATOM 1526 C C . ILE A 1 192 ? -13.720 -1.499 0.572 1.00 95.81 192 ILE A C 1
ATOM 1528 O O . ILE A 1 192 ? -14.366 -0.823 1.368 1.00 95.81 192 ILE A O 1
ATOM 1532 N N . ALA A 1 193 ? -12.543 -2.055 0.877 1.00 94.81 193 ALA A N 1
ATOM 1533 C CA . ALA A 1 193 ? -11.929 -1.953 2.203 1.00 94.81 193 ALA A CA 1
ATOM 1534 C C . ALA A 1 193 ? -11.853 -0.488 2.659 1.00 94.81 193 ALA A C 1
ATOM 1536 O O . ALA A 1 193 ? -12.414 -0.141 3.696 1.00 94.81 193 ALA A O 1
ATOM 1537 N N . HIS A 1 194 ? -11.340 0.386 1.791 1.00 93.56 194 HIS A N 1
ATOM 1538 C CA . HIS A 1 194 ? -11.247 1.822 2.037 1.00 93.56 194 HIS A CA 1
ATOM 1539 C C . HIS A 1 194 ? -12.586 2.512 2.293 1.00 93.56 194 HIS A C 1
ATOM 1541 O O . HIS A 1 194 ? -12.727 3.348 3.188 1.00 93.56 194 HIS A O 1
ATOM 1547 N N . LYS A 1 195 ? -13.619 2.150 1.526 1.00 92.44 195 LYS A N 1
ATOM 1548 C CA . LYS A 1 195 ? -14.962 2.704 1.721 1.00 92.44 195 LYS A CA 1
ATOM 1549 C C . LYS A 1 195 ? -15.527 2.352 3.099 1.00 92.44 195 LYS A C 1
ATOM 1551 O O . LYS A 1 195 ? -16.166 3.203 3.713 1.00 92.44 195 LYS A O 1
ATOM 1556 N N . TYR A 1 196 ? -15.336 1.113 3.547 1.00 92.00 196 TYR A N 1
ATOM 1557 C CA . TYR A 1 196 ? -15.903 0.617 4.802 1.00 92.00 196 TYR A CA 1
ATOM 1558 C C . TYR A 1 196 ? -15.060 0.976 6.027 1.00 92.00 196 TYR A C 1
ATOM 1560 O O . TYR A 1 196 ? -15.628 1.141 7.098 1.00 92.00 196 TYR A O 1
ATOM 1568 N N . ALA A 1 197 ? -13.746 1.142 5.870 1.00 91.31 197 ALA A N 1
ATOM 1569 C CA . ALA A 1 197 ? -12.848 1.558 6.944 1.00 91.31 197 ALA A CA 1
ATOM 1570 C C . ALA A 1 197 ? -13.034 3.039 7.324 1.00 91.31 197 ALA A C 1
ATOM 1572 O O . ALA A 1 197 ? -12.629 3.483 8.399 1.00 91.31 197 ALA A O 1
ATOM 1573 N N . ARG A 1 198 ? -13.664 3.840 6.454 1.00 89.56 198 ARG A N 1
ATOM 1574 C CA . ARG A 1 198 ? -13.875 5.269 6.686 1.00 89.56 198 ARG A CA 1
ATOM 1575 C C . ARG A 1 198 ? -14.777 5.525 7.898 1.00 89.56 198 ARG A C 1
ATOM 1577 O O . ARG A 1 198 ? -15.990 5.341 7.849 1.00 89.56 198 ARG A O 1
ATOM 1584 N N . ILE A 1 199 ? -14.194 6.116 8.936 1.00 83.44 199 ILE A N 1
ATOM 1585 C CA . ILE A 1 199 ? -14.928 6.595 10.109 1.00 83.44 199 ILE A CA 1
ATOM 1586 C C . ILE A 1 199 ? -15.738 7.849 9.747 1.00 83.44 199 ILE A C 1
ATOM 1588 O O . ILE A 1 199 ? -15.179 8.909 9.446 1.00 83.44 199 ILE A O 1
ATOM 1592 N N . THR A 1 200 ? -17.070 7.746 9.780 1.00 84.62 200 THR A N 1
ATOM 1593 C CA . THR A 1 200 ? -17.973 8.867 9.474 1.00 84.62 200 THR A CA 1
ATOM 1594 C C . THR A 1 200 ? -18.292 9.721 10.702 1.00 84.62 200 THR A C 1
ATOM 1596 O O . THR A 1 200 ? -18.067 9.338 11.853 1.00 84.62 200 THR A O 1
ATOM 1599 N N . ARG A 1 201 ? -18.864 10.910 10.466 1.00 80.31 201 ARG A N 1
ATOM 1600 C CA . ARG A 1 201 ? -19.354 11.776 11.548 1.00 80.31 201 ARG A CA 1
ATOM 1601 C C . ARG A 1 201 ? -20.505 11.131 12.321 1.00 80.31 201 ARG A C 1
ATOM 1603 O O . ARG A 1 201 ? -20.545 11.284 13.540 1.00 80.31 201 ARG A O 1
ATOM 1610 N N . GLU A 1 202 ? -21.411 10.401 11.661 1.00 79.81 202 GLU A N 1
ATOM 1611 C CA . GLU A 1 202 ? -22.493 9.705 12.374 1.00 79.81 202 GLU A CA 1
ATOM 1612 C C . GLU A 1 202 ? -21.941 8.628 13.310 1.00 79.81 202 GLU A C 1
ATOM 1614 O O . GLU A 1 202 ? -22.377 8.521 14.461 1.00 79.81 202 GLU A O 1
ATOM 1619 N N . TYR A 1 203 ? -20.935 7.877 12.851 1.00 78.62 203 TYR A N 1
ATOM 1620 C CA . TYR A 1 203 ? -20.244 6.891 13.677 1.00 78.62 203 TYR A CA 1
ATOM 1621 C C . TYR A 1 203 ? -19.623 7.544 14.920 1.00 78.62 203 TYR A C 1
ATOM 1623 O O . TYR A 1 203 ? -19.861 7.105 16.045 1.00 78.62 203 TYR A O 1
ATOM 1631 N N . LEU A 1 204 ? -18.909 8.662 14.746 1.00 78.75 204 LEU A N 1
ATOM 1632 C CA . LEU A 1 204 ? -18.332 9.416 15.865 1.00 78.75 204 LEU A CA 1
ATOM 1633 C C . LEU A 1 204 ? -19.382 9.910 16.860 1.00 78.75 204 LEU A C 1
ATOM 1635 O O . LEU A 1 204 ? -19.172 9.806 18.068 1.00 78.75 204 LEU A O 1
ATOM 1639 N N . ASN A 1 205 ? -20.507 10.434 16.373 1.00 77.94 205 ASN A N 1
ATOM 1640 C CA . ASN A 1 205 ? -21.598 10.901 17.230 1.00 77.94 205 ASN A CA 1
ATOM 1641 C C . ASN A 1 205 ? -22.202 9.751 18.042 1.00 77.94 205 ASN A C 1
ATOM 1643 O O . ASN A 1 205 ? -22.508 9.912 19.226 1.00 77.94 205 ASN A O 1
ATOM 1647 N N . THR A 1 206 ? -22.309 8.575 17.427 1.00 77.31 206 THR A N 1
ATOM 1648 C CA . THR A 1 206 ? -22.806 7.360 18.073 1.00 77.31 206 THR A CA 1
ATOM 1649 C C . THR A 1 206 ? -21.857 6.930 19.187 1.00 77.31 206 THR A C 1
ATOM 1651 O O . THR A 1 206 ? -22.286 6.760 20.330 1.00 77.31 206 THR A O 1
ATOM 1654 N N . VAL A 1 207 ? -20.553 6.858 18.906 1.00 73.69 207 VAL A N 1
ATOM 1655 C CA . VAL A 1 207 ? -19.560 6.475 19.917 1.00 73.69 207 VAL A CA 1
ATOM 1656 C C . VAL A 1 207 ? -19.486 7.505 21.045 1.00 73.69 207 VAL A C 1
ATOM 1658 O O . VAL A 1 207 ? -19.536 7.122 22.212 1.00 73.69 207 VAL A O 1
ATOM 1661 N N . LYS A 1 208 ? -19.473 8.809 20.738 1.00 71.56 208 LYS A N 1
ATOM 1662 C CA . LYS A 1 208 ? -19.499 9.869 21.763 1.00 71.56 208 LYS A CA 1
ATOM 1663 C C . LYS A 1 208 ? -20.719 9.776 22.681 1.00 71.56 208 LYS A C 1
ATOM 1665 O O . LYS A 1 208 ? -20.603 10.084 23.863 1.00 71.56 208 LYS A O 1
ATOM 1670 N N . THR A 1 209 ? -21.862 9.334 22.158 1.00 72.19 209 THR A N 1
ATOM 1671 C CA . THR A 1 209 ? -23.118 9.229 22.916 1.00 72.19 209 THR A CA 1
ATOM 1672 C C . THR A 1 209 ? -23.190 7.959 23.765 1.00 72.19 209 THR A C 1
ATOM 1674 O O . THR A 1 209 ? -23.665 7.997 24.903 1.00 72.19 209 THR A O 1
ATOM 1677 N N . ILE A 1 210 ? -22.754 6.824 23.214 1.00 71.75 210 ILE A N 1
ATOM 1678 C CA . ILE A 1 210 ? -22.922 5.504 23.836 1.00 71.75 210 ILE A CA 1
ATOM 1679 C C . ILE A 1 210 ? -21.772 5.193 24.794 1.00 71.75 210 ILE A C 1
ATOM 1681 O O . ILE A 1 210 ? -21.995 4.671 25.885 1.00 71.75 210 ILE A O 1
ATOM 1685 N N . LEU A 1 211 ? -20.538 5.522 24.423 1.00 67.31 211 LEU A N 1
ATOM 1686 C CA . LEU A 1 211 ? -19.365 5.043 25.144 1.00 67.31 211 LEU A CA 1
ATOM 1687 C C . LEU A 1 211 ? -19.232 5.574 26.583 1.00 67.31 211 LEU A C 1
ATOM 1689 O O . LEU A 1 211 ? -18.903 4.772 27.457 1.00 67.31 211 LEU A O 1
ATOM 1693 N N . PRO A 1 212 ? -19.560 6.847 26.897 1.00 64.81 212 PRO A N 1
ATOM 1694 C CA . PRO A 1 212 ? -19.606 7.308 28.287 1.00 64.81 212 PRO A CA 1
ATOM 1695 C C . PRO A 1 212 ? -20.594 6.516 29.156 1.00 64.81 212 PRO A C 1
ATOM 1697 O O . PRO A 1 212 ? -20.421 6.452 30.369 1.00 64.81 212 PRO A O 1
ATOM 1700 N N . ARG A 1 213 ? -21.621 5.901 28.546 1.00 64.88 213 ARG A N 1
ATOM 1701 C CA . ARG A 1 213 ? -22.613 5.062 29.239 1.00 64.88 213 ARG A CA 1
ATOM 1702 C C . ARG A 1 213 ? -22.100 3.641 29.479 1.00 64.88 213 ARG A C 1
ATOM 1704 O O . ARG A 1 213 ? -22.451 3.044 30.489 1.00 64.88 213 ARG A O 1
ATOM 1711 N N . LEU A 1 214 ? -21.286 3.109 28.563 1.00 62.09 214 LEU A N 1
ATOM 1712 C CA . LEU A 1 214 ? -20.722 1.755 28.646 1.00 62.09 214 LEU A CA 1
ATOM 1713 C C . LEU A 1 214 ? -19.471 1.677 29.528 1.00 62.09 214 LEU A C 1
ATOM 1715 O O . LEU A 1 214 ? -19.265 0.668 30.193 1.00 62.09 214 LEU A O 1
ATOM 1719 N N . LEU A 1 215 ? -18.675 2.748 29.609 1.00 60.06 215 LEU A N 1
ATOM 1720 C CA . LEU A 1 215 ? -17.538 2.872 30.538 1.00 60.06 215 LEU A CA 1
ATOM 1721 C C . LEU A 1 215 ? -17.991 3.156 31.991 1.00 60.06 215 LEU A C 1
ATOM 1723 O O . LEU A 1 215 ? -17.294 3.824 32.752 1.00 60.06 215 LEU A O 1
ATOM 1727 N N . GLY A 1 216 ? -19.187 2.676 32.347 1.00 46.41 216 GLY A N 1
ATOM 1728 C CA . GLY A 1 216 ? -19.952 2.981 33.550 1.00 46.41 216 GLY A CA 1
ATOM 1729 C C . GLY A 1 216 ? -19.139 2.979 34.846 1.00 46.41 216 GLY A C 1
ATOM 1730 O O . GLY A 1 216 ? -18.605 1.965 35.280 1.00 46.41 216 GLY A O 1
ATOM 1731 N N . GLY A 1 217 ? -19.132 4.151 35.477 1.00 40.41 217 GLY A N 1
ATOM 1732 C CA . GLY A 1 217 ? -18.576 4.438 36.799 1.00 40.41 217 GLY A CA 1
ATOM 1733 C C . GLY A 1 217 ? -18.699 5.921 37.174 1.00 40.41 217 GLY A C 1
ATOM 1734 O O . GLY A 1 217 ? -18.628 6.273 38.348 1.00 40.41 217 GLY A O 1
ATOM 1735 N N . ALA A 1 218 ? -18.933 6.817 36.207 1.00 44.94 218 ALA A N 1
ATOM 1736 C CA . ALA A 1 218 ? -19.176 8.228 36.492 1.00 44.94 218 ALA A CA 1
ATOM 1737 C C . ALA A 1 218 ? -20.623 8.446 36.960 1.00 44.94 218 ALA A C 1
ATOM 1739 O O . ALA A 1 218 ? -21.576 8.216 36.216 1.00 44.94 218 ALA A O 1
ATOM 1740 N N . SER A 1 219 ? -20.778 8.897 38.208 1.00 43.28 219 SER A N 1
ATOM 1741 C CA . SER A 1 219 ? -22.070 9.287 38.767 1.00 43.28 219 SER A CA 1
ATOM 1742 C C . SER A 1 219 ? -22.730 10.378 37.917 1.00 43.28 219 SER A C 1
ATOM 1744 O O . SER A 1 219 ? -22.058 11.208 37.298 1.00 43.28 219 SER A O 1
ATOM 1746 N N . ASN A 1 220 ? -24.064 10.402 37.937 1.00 51.56 220 ASN A N 1
ATOM 1747 C CA . ASN A 1 220 ? -24.942 11.326 37.208 1.00 51.56 220 ASN A CA 1
ATOM 1748 C C . ASN A 1 220 ? -24.628 12.837 37.367 1.00 51.56 220 ASN A C 1
ATOM 1750 O O . ASN A 1 220 ? -25.292 13.645 36.727 1.00 51.56 220 ASN A O 1
ATOM 1754 N N . ARG A 1 221 ? -23.640 13.247 38.180 1.00 42.50 221 ARG A N 1
ATOM 1755 C CA . ARG A 1 221 ? -23.253 14.653 38.404 1.00 42.50 221 ARG A CA 1
ATOM 1756 C C . ARG A 1 221 ? -22.303 15.259 37.364 1.00 42.50 221 ARG A C 1
ATOM 1758 O O . ARG A 1 221 ? -22.166 16.474 37.350 1.00 42.50 221 ARG A O 1
ATOM 1765 N N . TYR A 1 222 ? -21.656 14.475 36.499 1.00 46.56 222 TYR A N 1
ATOM 1766 C CA . TYR A 1 222 ? -20.707 15.015 35.499 1.00 46.56 222 TYR A CA 1
ATOM 1767 C C . TYR A 1 222 ? -21.296 15.174 34.092 1.00 46.56 222 TYR A C 1
ATOM 1769 O O . TYR A 1 222 ? -20.564 15.417 33.135 1.00 46.56 222 TYR A O 1
ATOM 1777 N N . ARG A 1 223 ? -22.622 15.060 33.975 1.00 45.47 223 ARG A N 1
ATOM 1778 C CA . ARG A 1 223 ? -23.372 15.157 32.717 1.00 45.47 223 ARG A CA 1
ATOM 1779 C C . ARG A 1 223 ? -23.274 16.540 32.053 1.00 45.47 223 ARG A C 1
ATOM 1781 O O . ARG A 1 223 ? -23.413 16.610 30.841 1.00 45.47 223 ARG A O 1
ATOM 1788 N N . ASP A 1 224 ? -22.945 17.573 32.829 1.00 37.00 224 ASP A N 1
ATOM 1789 C CA . ASP A 1 224 ? -22.831 18.965 32.367 1.00 37.00 224 ASP A CA 1
ATOM 1790 C C . ASP A 1 224 ? -21.380 19.398 32.053 1.00 37.00 224 ASP A C 1
ATOM 1792 O O . ASP A 1 224 ? -21.138 20.556 31.725 1.00 37.00 224 ASP A O 1
ATOM 1796 N N . TYR A 1 225 ? -20.396 18.490 32.164 1.00 39.25 225 TYR A N 1
ATOM 1797 C CA . TYR A 1 225 ? -18.962 18.789 31.972 1.00 39.25 225 TYR A CA 1
ATOM 1798 C C . TYR A 1 225 ? -18.244 17.861 30.969 1.00 39.25 225 TYR A C 1
ATOM 1800 O O . TYR A 1 225 ? -17.007 17.838 30.934 1.00 39.25 225 TYR A O 1
ATOM 1808 N N . LEU A 1 226 ? -19.002 17.079 30.194 1.00 41.44 226 LEU A N 1
ATOM 1809 C CA . LEU A 1 226 ? -18.546 16.383 28.981 1.00 41.44 226 LEU A CA 1
ATOM 1810 C C . LEU A 1 226 ? -18.876 17.226 27.747 1.00 41.44 226 LEU A C 1
ATOM 1812 O O . LEU A 1 226 ? -18.098 17.124 26.774 1.00 41.44 226 LEU A O 1
#

Solvent-accessible surface area (backbone atoms only — not comparable to full-atom values): 12632 Å² total; per-residue (Å²): 134,59,72,39,74,55,67,90,53,79,55,73,78,57,30,10,36,23,70,23,72,48,79,49,80,53,99,72,32,32,38,36,42,38,29,40,17,41,20,60,99,56,83,46,78,49,80,45,81,45,82,40,57,63,89,61,87,77,65,58,70,61,51,51,50,57,51,52,57,57,64,52,75,81,54,70,83,22,34,40,33,69,35,65,42,67,90,81,46,57,65,60,96,58,55,47,34,14,39,18,85,71,66,91,77,75,59,58,38,77,45,62,42,66,73,68,11,52,53,32,48,56,44,28,75,76,73,28,62,65,56,46,49,45,64,75,50,58,92,55,58,52,23,24,24,42,62,69,29,67,47,88,58,25,30,30,34,40,37,26,32,79,55,62,30,41,36,29,32,31,81,88,54,56,65,36,59,63,22,18,48,20,53,85,13,77,43,67,45,44,56,49,11,52,64,69,14,54,81,46,71,69,56,52,53,48,48,67,63,48,44,71,64,71,69,65,76,81,62,88,84,54,77,89,76,118

Nearest PDB structures (foldseek):
  3taz-assembly1_B  TM=7.014E-01  e=6.176E-05  Pyrococcus furiosus DSM 3638
  6ozp-assembly1_A  TM=4.862E-01  e=9.046E-07  Mus musculus
  3tal-assembly1_B  TM=5.966E-01  e=2.530E-05  Pyrococcus furiosus DSM 3638
  8u72-assembly1_I  TM=3.524E-01  e=8.979E-04  Thermoflavifilum thermophilum
  2qkk-assembly4_N  TM=3.792E-01  e=6.620E-01  Homo sapiens

Radius of gyration: 20.39 Å; Cα contacts (8 Å, |Δi|>4): 417; chains: 1; bounding box: 47×37×61 Å